Protein 5INB (pdb70)

CATH classification: 3.60.21.10

InterPro domains:
  IPR004843 Calcineurin-like, phosphoesterase domain [PF00149] (59-251)
  IPR006186 Serine/threonine-specific protein phosphatase/bis(5-nucleosyl)-tetraphosphatase [PR00114] (58-85)
  IPR006186 Serine/threonine-specific protein phosphatase/bis(5-nucleosyl)-tetraphosphatase [PR00114] (87-114)
  IPR006186 Serine/threonine-specific protein phosphatase/bis(5-nucleosyl)-tetraphosphatase [PR00114] (120-144)
  IPR006186 Serine/threonine-specific protein phosphatase/bis(5-nucleosyl)-tetraphosphatase [PR00114] (154-180)
  IPR006186 Serine/threonine-specific protein phosphatase/bis(5-nucleosyl)-tetraphosphatase [PR00114] (183-210)
  IPR006186 Serine/threonine-specific protein phosphatase/bis(5-nucleosyl)-tetraphosphatase [PR00114] (240-260)
  IPR006186 Serine/threonine-specific protein phosphatase/bis(5-nucleosyl)-tetraphosphatase [PR00114] (262-278)
  IPR006186 Serine/threonine-specific protein phosphatase/bis(5-nucleosyl)-tetraphosphatase [PS00125] (121-126)
  IPR006186 Serine/threonine-specific protein phosphatase/bis(5-nucleosyl)-tetraphosphatase [SM00156] (30-300)
  IPR029052 Metallo-dependent phosphatase-like [G3DSA:3.60.21.10] (2-308)
  IPR029052 Metallo-dependent phosphatase-like [SSF56300] (16-301)
  IPR031675 Serine-threonine protein phosphatase, N-terminal [PF16891] (9-56)
  IPR050341 Serine/threonine-protein phosphatase PP1 catalytic subunit [PTHR11668] (12-305)

B-factor: mean 18.62, std 8.66, range [8.47, 54.19]

Organism: Homo sapiens (NCBI:txid9606)

Sequence (326 aa):
LNIDSIIQRLLEVRRGSKPGKKNVQLQQENEIRRGLCLKSREEIFLSQPILLELEAPLKKICCGDIHGQYYDLLRLFEYGGFPPEESSNYLFLGDYVDRGKQSLETICLLLAYKIKYPENFFLLRGNHECASSINRIIYGFYDECKRRYNIKLWKTFTDDCFNCLPIIAAIVDEKIFCCHGGLSPDLQSMEEQIRRIMRPTDVPDDQGLLLCDLLWSDPDKDVVLGWGENDRGVSFTFGAEVVAKFLHKKHDDLDLIICRAHQVVEDGYEEFFAKRRQLVTLFSAPNNYCGEFDNAGAMMMSVDEETLMCSFQIILKPARKRVTFGEDLSSSPEVFDESLPANTPLRKKGGTPVCC

Solvent-accessible surface area: 13343 Å² total; per-residue (Å²): 113,92,23,71,33,0,17,125,86,1,38,136,6,63,43,23,168,31,48,125,74,16,100,4,115,53,106,27,2,130,16,0,1,68,91,0,61,103,20,2,69,93,20,78,8,0,5,86,17,101,15,75,7,22,0,0,0,1,1,6,1,27,2,13,15,0,0,15,1,0,46,15,7,9,34,10,78,138,17,41,1,0,1,0,0,2,0,0,0,100,18,111,10,1,4,2,0,1,2,0,0,1,0,5,2,23,83,50,47,124,65,0,17,1,0,1,0,4,22,0,8,24,80,33,0,95,111,108,26,0,32,80,12,0,119,166,29,35,66,45,83,2,26,124,17,0,25,75,0,2,22,0,2,5,0,0,0,8,0,25,110,51,0,0,0,0,0,0,0,2,4,49,72,8,100,52,24,74,37,0,106,149,38,153,38,77,30,76,17,66,129,141,35,18,9,0,3,0,0,26,0,5,19,46,105,124,32,166,26,87,18,148,12,136,93,71,40,25,76,11,0,0,46,96,20,0,15,126,18,4,131,119,41,102,13,42,0,0,0,0,0,13,62,47,11,115,85,0,48,101,53,33,16,152,129,40,0,0,6,0,4,0,0,2,38,21,36,64,120,89,122,1,8,0,0,0,0,11,1,19,108,72,0,50,1,4,18,2,29,1,102,34,96,153,105,156,13,50,54,20,140,132,18,73,39,7,27,6,50,85,76,61,33,2,65,69,25,94,89,147,11,22,85,38,117,121

Secondary structure (DSSP, 8-state):
--HHHHHHHHHGGGGSPTT------HHHHHHHHHHHHHHHHHS-SEEEE-SSEEEE-B-TT-HHHHHHHHHHH--TTSS-EEE-S--SSSSS-HHHHHHHHHHHHHHSTTTEEE---TTSSHHHHTTSSHHHHHHHHS-HHHHHHHHHHHTT---EEEETTTEEEESS---TT-S-HHHHHT--SS----SSSHHHHHHH-EE-TT-SSEEE-TTSSSEEE-HHHHHHHHHHHT--EEEE--S--TTSEEEETTTTEEEEB--TTGGGTS---EEEEEE-TT-EEEEEEEEE-/----EE----PPEEE-TTS-TT--SBPPP----

Radius of gyration: 18.34 Å; Cα contacts (8 Å, |Δi|>4): 831; chains: 2; bounding box: 47×49×40 Å

Structure (mmCIF, N/CA/C/O backbone):
data_5INB
#
_entry.id   5INB
#
_cell.length_a   86.371
_cell.length_b   86.371
_cell.length_c   215.894
_cell.angle_alpha   90.00
_cell.angle_beta   90.00
_cell.angle_gamma   120.00
#
_symmetry.space_group_name_H-M   'P 61 2 2'
#
loop_
_entity.id
_entity.type
_entity.pdbx_description
1 polymer 'Serine/threonine-protein phosphatase PP1-gamma catalytic subunit'
2 polymer 'Cell division cycle-associated protein 2'
3 non-polymer 'MALONATE ION'
4 non-polymer GLYCEROL
5 non-polymer 'SODIUM ION'
6 water water
#
loop_
_atom_site.group_PDB
_atom_site.id
_atom_site.type_symbol
_atom_site.label_atom_id
_atom_site.label_alt_id
_atom_site.label_comp_id
_atom_site.label_asym_id
_atom_site.label_entity_id
_atom_site.label_seq_id
_atom_site.pdbx_PDB_ins_code
_atom_site.Cartn_x
_atom_site.Cartn_y
_atom_site.Cartn_z
_atom_site.occupancy
_atom_site.B_iso_or_equiv
_atom_site.auth_seq_id
_atom_site.auth_comp_id
_atom_site.auth_asym_id
_atom_site.auth_atom_id
_atom_site.pdbx_PDB_model_num
ATOM 1 N N . LEU A 1 4 ? 36.987 43.218 83.990 1.00 41.20 7 LEU A N 1
ATOM 2 C CA . LEU A 1 4 ? 35.865 43.683 84.805 1.00 34.72 7 LEU A CA 1
ATOM 3 C C . LEU A 1 4 ? 34.591 42.970 84.366 1.00 34.29 7 LEU A C 1
ATOM 4 O O . LEU A 1 4 ? 34.100 43.176 83.256 1.00 37.49 7 LEU A O 1
ATOM 9 N N . ASN A 1 5 ? 34.066 42.119 85.237 1.00 29.19 8 ASN A N 1
ATOM 10 C CA . ASN A 1 5 ? 32.860 41.367 84.933 1.00 25.83 8 ASN A CA 1
ATOM 11 C C . ASN A 1 5 ? 31.669 42.056 85.579 1.00 23.99 8 ASN A C 1
ATOM 12 O O . ASN A 1 5 ? 31.328 41.786 86.736 1.00 22.45 8 ASN A O 1
ATOM 17 N N . ILE A 1 6 ? 31.035 42.948 84.829 1.00 20.62 9 ILE A N 1
ATOM 18 C CA . ILE A 1 6 ? 29.964 43.777 85.374 1.00 19.69 9 ILE A CA 1
ATOM 19 C C . ILE A 1 6 ? 28.753 42.954 85.822 1.00 18.96 9 ILE A C 1
ATOM 20 O O . ILE A 1 6 ? 28.158 43.227 86.868 1.00 19.76 9 ILE A O 1
ATOM 25 N N . ASP A 1 7 ? 28.389 41.936 85.053 1.00 20.42 10 ASP A N 1
ATOM 26 C CA . ASP A 1 7 ? 27.254 41.112 85.431 1.00 21.04 10 ASP A CA 1
ATOM 27 C C . ASP A 1 7 ? 27.497 40.381 86.750 1.00 19.26 10 ASP A C 1
ATOM 28 O O . ASP A 1 7 ? 26.590 40.268 87.576 1.00 20.68 10 ASP A O 1
ATOM 33 N N . SER A 1 8 ? 28.716 39.876 86.938 1.00 21.52 11 SER A N 1
ATOM 34 C CA . SER A 1 8 ? 29.085 39.193 88.171 1.00 21.64 11 SER A CA 1
ATOM 35 C C . SER A 1 8 ? 29.055 40.145 89.370 1.00 18.87 11 SER A C 1
ATOM 36 O O . SER A 1 8 ? 28.590 39.789 90.461 1.00 20.72 11 SER A O 1
ATOM 39 N N . ILE A 1 9 ? 29.569 41.355 89.170 1.00 17.83 12 ILE A N 1
ATOM 40 C CA . ILE A 1 9 ? 29.561 42.365 90.223 1.00 17.38 12 ILE A CA 1
ATOM 41 C C . ILE A 1 9 ? 28.124 42.714 90.637 1.00 16.05 12 ILE A C 1
ATOM 42 O O . ILE A 1 9 ? 27.792 42.749 91.829 1.00 16.14 12 ILE A O 1
ATOM 47 N N . ILE A 1 10 ? 27.265 42.938 89.648 1.00 15.85 13 ILE A N 1
ATOM 48 C CA . ILE A 1 10 ? 25.862 43.237 89.927 1.00 15.75 13 ILE A CA 1
ATOM 49 C C . ILE A 1 10 ? 25.192 42.072 90.669 1.00 15.68 13 ILE A C 1
ATOM 50 O O . ILE A 1 10 ? 24.505 42.276 91.669 1.00 16.38 13 ILE A O 1
ATOM 55 N N . GLN A 1 11 ? 25.415 40.848 90.195 1.00 17.42 14 GLN A N 1
ATOM 56 C CA . GLN A 1 11 ? 24.856 39.682 90.874 1.00 19.57 14 GLN A CA 1
ATOM 57 C C . GLN A 1 11 ? 25.282 39.598 92.338 1.00 17.73 14 GLN A C 1
ATOM 58 O O . GLN A 1 11 ? 24.460 39.323 93.214 1.00 19.05 14 GLN A O 1
ATOM 64 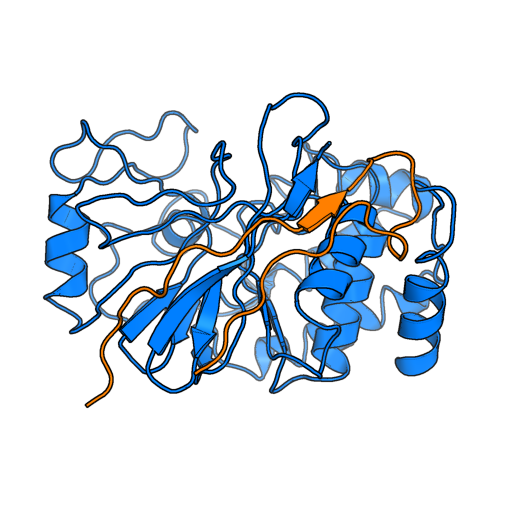N N . ARG A 1 12 ? 26.559 39.844 92.613 1.00 17.25 15 ARG A N 1
ATOM 65 C CA . ARG A 1 12 ? 27.026 39.784 93.996 1.00 17.45 15 ARG A CA 1
ATOM 66 C C . ARG A 1 12 ? 26.404 40.885 94.852 1.00 16.61 15 ARG A C 1
ATOM 67 O O . ARG A 1 12 ? 26.020 40.644 96.000 1.00 16.77 15 ARG A O 1
ATOM 75 N N . LEU A 1 13 ? 26.274 42.088 94.290 1.00 16.16 16 LEU A N 1
ATOM 76 C CA . LEU A 1 13 ? 25.664 43.187 95.029 1.00 15.00 16 LEU A CA 1
ATOM 77 C C . LEU A 1 13 ? 24.185 42.906 95.315 1.00 14.96 16 LEU A C 1
ATOM 78 O O . LEU A 1 13 ? 23.666 43.301 96.362 1.00 17.20 16 LEU A O 1
ATOM 83 N N . LEU A 1 14 ? 23.505 42.224 94.390 1.00 15.66 17 LEU A N 1
ATOM 84 C CA . LEU A 1 14 ? 22.075 41.982 94.539 1.00 17.14 17 LEU A CA 1
ATOM 85 C C . LEU A 1 14 ? 21.757 40.706 95.314 1.00 18.17 17 LEU A C 1
ATOM 86 O O . LEU A 1 14 ? 20.599 40.463 95.660 1.00 19.84 17 LEU A O 1
ATOM 91 N N . GLU A 1 15 ? 22.775 39.903 95.620 1.00 18.52 18 GLU A N 1
ATOM 92 C CA . GLU A 1 15 ? 22.540 38.624 96.296 1.00 20.99 18 GLU A CA 1
ATOM 93 C C . GLU A 1 15 ? 21.947 38.823 97.695 1.00 19.47 18 GLU A C 1
ATOM 94 O O . GLU A 1 15 ? 21.300 37.926 98.244 1.00 23.67 18 GLU A O 1
ATOM 100 N N . VAL A 1 16 ? 22.134 40.013 98.257 1.00 17.24 19 VAL A N 1
ATOM 101 C CA . VAL A 1 16 ? 21.626 40.301 99.602 1.00 16.79 19 VAL A CA 1
ATOM 102 C C . VAL A 1 16 ? 20.182 40.815 99.623 1.00 15.30 19 VAL A C 1
ATOM 103 O O . VAL A 1 16 ? 19.662 41.157 100.691 1.00 17.03 19 VAL A O 1
ATOM 107 N N . ARG A 1 17 ? 19.501 40.844 98.471 1.00 15.83 20 ARG A N 1
ATOM 108 C CA A ARG A 1 17 ? 18.109 41.295 98.468 0.60 17.37 20 ARG A CA 1
ATOM 109 C CA B ARG A 1 17 ? 18.101 41.274 98.434 0.40 18.54 20 ARG A CA 1
ATOM 110 C C . ARG A 1 17 ? 17.206 40.458 99.359 1.00 17.25 20 ARG A C 1
ATOM 111 O O . ARG A 1 17 ? 16.182 40.945 99.830 1.00 17.71 20 ARG A O 1
ATOM 126 N N . GLY A 1 18 ? 17.573 39.196 99.576 1.00 18.23 21 GLY A N 1
ATOM 127 C CA . GLY A 1 18 ? 16.786 38.338 100.438 1.00 18.52 21 GLY A CA 1
ATOM 128 C C . GLY A 1 18 ? 17.360 38.140 101.826 1.00 20.22 21 GLY A C 1
ATOM 129 O O . GLY A 1 18 ? 16.822 37.354 102.610 1.00 24.61 21 GLY A O 1
ATOM 130 N N . SER A 1 19 ? 18.446 38.850 102.135 1.00 20.35 22 SER A N 1
ATOM 131 C CA . SER A 1 19 ? 19.142 38.690 103.407 1.00 20.86 22 SER A CA 1
ATOM 132 C C . SER A 1 19 ? 18.542 39.551 104.504 1.00 21.38 22 SER A C 1
ATOM 133 O O . SER A 1 19 ? 17.888 40.552 104.235 1.00 21.40 22 SER A O 1
ATOM 136 N N . LYS A 1 20 ? 18.764 39.151 105.747 1.00 24.61 23 LYS A N 1
ATOM 137 C CA . LYS A 1 20 ? 18.510 40.042 106.866 1.00 23.53 23 LYS A CA 1
ATOM 138 C C . LYS A 1 20 ? 19.268 41.349 106.580 1.00 22.51 23 LYS A C 1
ATOM 139 O O . LYS A 1 20 ? 20.458 41.327 106.257 1.00 22.73 23 LYS A O 1
ATOM 145 N N . PRO A 1 21 ? 18.578 42.491 106.667 1.00 21.25 24 PRO A N 1
ATOM 146 C CA . PRO A 1 21 ? 19.249 43.738 106.280 1.00 20.59 24 PRO A CA 1
ATOM 147 C C . PRO A 1 21 ? 20.518 44.019 107.084 1.00 20.66 24 PRO A C 1
ATOM 148 O O . PRO A 1 21 ? 20.619 43.664 108.271 1.00 21.65 24 PRO A O 1
ATOM 152 N N . GLY A 1 22 ? 21.492 44.629 106.417 1.00 19.53 25 GLY A N 1
ATOM 153 C CA . GLY A 1 22 ? 22.728 45.051 107.051 1.00 21.34 25 GLY A CA 1
ATOM 154 C C . GLY A 1 22 ? 23.944 44.246 106.636 1.00 19.21 25 GLY A C 1
ATOM 155 O O . GLY A 1 22 ? 25.075 44.619 106.939 1.00 22.48 25 GLY A O 1
ATOM 156 N N . LYS A 1 23 ? 23.731 43.129 105.947 1.00 17.36 26 LYS A N 1
ATOM 157 C CA A LYS A 1 23 ? 24.836 42.294 105.482 0.45 17.90 26 LYS A CA 1
ATOM 158 C CA B LYS A 1 23 ? 24.850 42.306 105.498 0.55 17.49 26 LYS A CA 1
ATOM 159 C C . LYS A 1 23 ? 25.700 43.041 104.462 1.00 16.59 26 LYS A C 1
ATOM 160 O O . LYS A 1 23 ? 25.177 43.686 103.560 1.00 16.55 26 LYS A O 1
ATOM 171 N N . ASN A 1 24 ? 27.018 42.943 104.596 1.00 18.72 27 ASN A N 1
ATOM 172 C CA . ASN A 1 24 ? 27.931 43.555 103.630 1.00 18.25 27 ASN A CA 1
ATOM 173 C C . ASN A 1 24 ? 28.095 42.714 102.378 1.00 17.25 27 ASN A C 1
ATOM 174 O O . ASN A 1 24 ? 27.905 41.497 102.396 1.00 20.51 27 ASN A O 1
ATOM 179 N N . VAL A 1 25 ? 28.474 43.377 101.293 1.00 17.02 28 VAL A N 1
ATOM 180 C CA . VAL A 1 25 ? 28.969 42.708 100.105 1.00 16.88 28 VAL A CA 1
ATOM 181 C C . VAL A 1 25 ? 30.393 43.202 99.960 1.00 19.60 28 VAL A C 1
ATOM 182 O O . VAL A 1 25 ? 30.619 44.409 99.875 1.00 22.85 28 VAL A O 1
ATOM 186 N N . GLN A 1 26 ? 31.358 42.296 99.942 1.00 26.43 29 GLN A N 1
ATOM 187 C CA . GLN A 1 26 ? 32.754 42.725 99.833 1.00 26.06 29 GLN A CA 1
ATOM 188 C C . GLN A 1 26 ? 33.324 42.323 98.473 1.00 24.52 29 GLN A C 1
ATOM 189 O O . GLN A 1 26 ? 33.781 41.206 98.260 1.00 27.25 29 GLN A O 1
ATOM 195 N N . LEU A 1 27 ? 33.241 43.256 97.541 1.00 20.02 30 LEU A N 1
ATOM 196 C CA . LEU A 1 27 ? 33.861 43.102 96.236 1.00 17.29 30 LEU A CA 1
ATOM 197 C C . LEU A 1 27 ? 35.378 43.206 96.396 1.00 17.86 30 LEU A C 1
ATOM 198 O O . LEU A 1 27 ? 35.871 43.719 97.402 1.00 20.11 30 LEU A O 1
ATOM 203 N N A GLN A 1 28 ? 36.121 42.717 95.409 0.43 19.94 31 GLN A N 1
ATOM 204 N N B GLN A 1 28 ? 36.121 42.717 95.409 0.57 19.34 31 GLN A N 1
ATOM 205 C CA A GLN A 1 28 ? 37.569 42.876 95.410 0.43 20.29 31 GLN A CA 1
ATOM 206 C CA B GLN A 1 28 ? 37.566 42.890 95.416 0.57 18.72 31 GLN A CA 1
ATOM 207 C C A GLN A 1 28 ? 37.914 44.337 95.167 0.43 18.63 31 GLN A C 1
ATOM 208 C C B GLN A 1 28 ? 37.890 44.355 95.201 0.57 18.29 31 GLN A C 1
ATOM 209 O O A GLN A 1 28 ? 37.218 45.017 94.413 0.43 17.85 31 GLN A O 1
ATOM 210 O O B GLN A 1 28 ? 37.165 45.055 94.497 0.57 18.38 31 GLN A O 1
ATOM 221 N N . GLU A 1 29 ? 38.987 44.820 95.791 1.00 18.73 32 GLU A N 1
ATOM 222 C CA . GLU A 1 29 ? 39.390 46.211 95.617 1.00 18.11 32 GLU A CA 1
ATOM 223 C C . GLU A 1 29 ? 39.609 46.553 94.143 1.00 18.78 32 GLU A C 1
ATOM 224 O O . GLU A 1 29 ? 39.193 47.610 93.683 1.00 18.86 32 GLU A O 1
ATOM 230 N N . ASN A 1 30 ? 40.225 45.648 93.387 1.00 20.37 33 ASN A N 1
ATOM 231 C CA . ASN A 1 30 ? 40.449 45.920 91.967 1.00 21.70 33 ASN A CA 1
ATOM 232 C C . ASN A 1 30 ? 39.144 46.040 91.172 1.00 19.53 33 ASN A C 1
ATOM 233 O O . ASN A 1 30 ? 39.090 46.769 90.177 1.00 20.60 33 ASN A O 1
ATOM 238 N N . GLU A 1 31 ? 38.095 45.341 91.609 1.00 18.10 34 GLU A N 1
ATOM 239 C CA . GLU A 1 31 ? 36.784 45.448 90.962 1.00 18.55 34 GLU A CA 1
ATOM 240 C C . GLU A 1 31 ? 36.180 46.820 91.199 1.00 16.58 34 GLU A C 1
ATOM 241 O O . GLU A 1 31 ? 35.626 47.435 90.277 1.00 17.08 34 GLU A O 1
ATOM 247 N N . ILE A 1 32 ? 36.288 47.306 92.436 1.00 16.08 35 ILE A N 1
ATOM 248 C CA . ILE A 1 32 ? 35.767 48.627 92.758 1.00 16.01 35 ILE A CA 1
ATOM 249 C C . ILE A 1 32 ? 36.566 49.695 92.007 1.00 15.40 35 ILE A C 1
ATOM 250 O O . ILE A 1 32 ? 35.995 50.641 91.466 1.00 16.00 35 ILE A O 1
ATOM 255 N N . ARG A 1 33 ? 37.886 49.544 91.956 1.00 15.85 36 ARG A N 1
ATOM 256 C CA A ARG A 1 33 ? 38.715 50.461 91.186 0.47 16.92 36 ARG A CA 1
ATOM 257 C CA B ARG A 1 33 ? 38.704 50.472 91.191 0.53 16.70 36 ARG A CA 1
ATOM 258 C C . ARG A 1 33 ? 38.244 50.479 89.730 1.00 16.89 36 ARG A C 1
ATOM 259 O O . ARG A 1 33 ? 38.139 51.539 89.107 1.00 17.34 36 ARG A O 1
ATOM 274 N N . GLY A 1 34 ? 37.934 49.297 89.199 1.00 17.52 37 GLY A N 1
ATOM 275 C CA . GLY A 1 34 ? 37.445 49.166 87.834 1.00 17.18 37 GLY A CA 1
ATOM 276 C C . GLY A 1 34 ? 36.114 49.868 87.616 1.00 16.09 37 GLY A C 1
ATOM 277 O O . GLY A 1 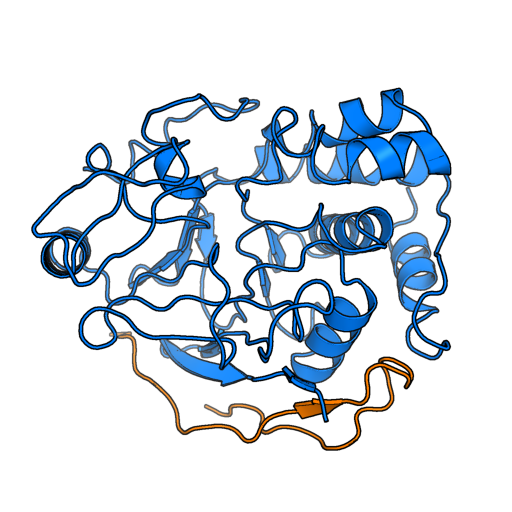34 ? 35.900 50.518 86.584 1.00 16.95 37 GLY A O 1
ATOM 278 N N . LEU A 1 35 ? 35.207 49.744 88.582 1.00 15.49 38 LEU A N 1
ATOM 279 C CA . LEU A 1 35 ? 33.943 50.477 88.511 1.00 14.62 38 LEU A CA 1
ATOM 280 C C . LEU A 1 35 ? 34.185 51.972 88.418 1.00 14.07 38 LEU A C 1
ATOM 281 O O . LEU A 1 35 ? 33.534 52.666 87.639 1.00 14.84 38 LEU A O 1
ATOM 286 N N . CYS A 1 36 ? 35.112 52.469 89.231 1.00 13.54 39 CYS A N 1
ATOM 287 C CA . CYS A 1 36 ? 35.410 53.895 89.256 1.00 14.76 39 CYS A CA 1
ATOM 288 C C . CYS A 1 36 ? 35.980 54.344 87.918 1.00 14.95 39 CYS A C 1
ATOM 289 O O . CYS A 1 36 ? 35.564 55.367 87.364 1.00 15.90 39 CYS A O 1
ATOM 292 N N . LEU A 1 37 ? 36.922 53.570 87.389 1.00 15.42 40 LEU A N 1
ATOM 293 C CA . LEU A 1 37 ? 37.628 53.989 86.188 1.00 17.93 40 LEU A CA 1
ATOM 294 C C . LEU A 1 37 ? 36.719 53.952 84.959 1.00 16.76 40 LEU A C 1
ATOM 295 O O . LEU A 1 37 ? 36.739 54.865 84.123 1.00 17.35 40 LEU A O 1
ATOM 300 N N . LYS A 1 38 ? 35.926 52.891 84.844 1.00 15.57 41 LYS A N 1
ATOM 301 C CA . LYS A 1 38 ? 35.051 52.766 83.683 1.00 15.97 41 LYS A CA 1
ATOM 302 C C . LYS A 1 38 ? 33.898 53.765 83.750 1.00 16.21 41 LYS A C 1
ATOM 303 O O . LYS A 1 38 ? 33.561 54.396 82.748 1.00 17.42 41 LYS A O 1
ATOM 309 N N . SER A 1 39 ? 33.298 53.929 84.927 1.00 14.17 42 SER A N 1
ATOM 310 C CA . SER A 1 39 ? 32.220 54.910 85.033 1.00 13.47 42 SER A CA 1
ATOM 311 C C . SER A 1 39 ? 32.732 56.331 84.792 1.00 13.22 42 SER A C 1
ATOM 312 O O . SER A 1 39 ? 32.052 57.136 84.156 1.00 14.15 42 SER A O 1
ATOM 315 N N . ARG A 1 40 ? 33.934 56.627 85.284 1.00 14.36 43 ARG A N 1
ATOM 316 C CA . ARG A 1 4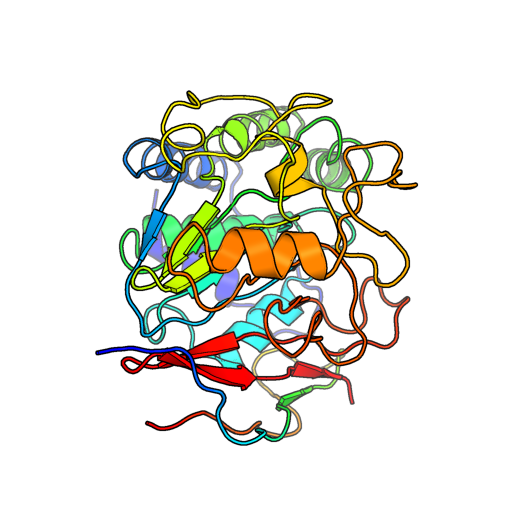0 ? 34.538 57.939 85.065 1.00 15.40 43 ARG A CA 1
ATOM 317 C C . ARG A 1 40 ? 34.645 58.239 83.564 1.00 14.19 43 ARG A C 1
ATOM 318 O O . ARG A 1 40 ? 34.340 59.352 83.120 1.00 15.50 43 ARG A O 1
ATOM 326 N N . GLU A 1 41 ? 35.094 57.257 82.785 1.00 15.27 44 GLU A N 1
ATOM 327 C CA A GLU A 1 41 ? 35.198 57.434 81.337 0.50 16.56 44 GLU A CA 1
ATOM 328 C CA B GLU A 1 41 ? 35.195 57.423 81.336 0.50 16.67 44 GLU A CA 1
ATOM 329 C C . GLU A 1 41 ? 33.831 57.736 80.734 1.00 16.23 44 GLU A C 1
ATOM 330 O O . GLU A 1 41 ? 33.695 58.613 79.865 1.00 16.59 44 GLU A O 1
ATOM 341 N N . ILE A 1 42 ? 32.812 57.021 81.199 1.00 15.35 45 ILE A N 1
ATOM 342 C CA . ILE A 1 42 ? 31.470 57.255 80.695 1.00 14.31 45 ILE A CA 1
ATOM 343 C C . ILE A 1 42 ? 30.974 58.656 81.082 1.00 12.87 45 ILE A C 1
ATOM 344 O O . ILE A 1 42 ? 30.408 59.375 80.246 1.00 14.55 45 ILE A O 1
ATOM 349 N N . PHE A 1 43 ? 31.156 59.037 82.344 1.00 13.78 46 PHE A N 1
ATOM 350 C CA . PHE A 1 43 ? 30.722 60.367 82.762 1.00 13.43 46 PHE A CA 1
ATOM 351 C C . PHE A 1 43 ? 31.371 61.442 81.878 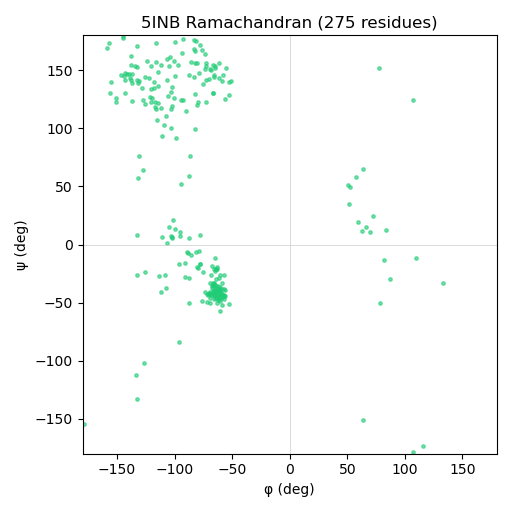1.00 13.82 46 PHE A C 1
ATOM 352 O O . PHE A 1 43 ? 30.707 62.396 81.470 1.00 14.35 46 PHE A O 1
ATOM 360 N N . LEU A 1 44 ? 32.667 61.309 81.603 1.00 14.68 47 LEU A N 1
ATOM 361 C CA . LEU A 1 44 ? 33.350 62.323 80.788 1.00 15.85 47 LEU A CA 1
ATOM 362 C C . LEU A 1 44 ? 32.893 62.326 79.330 1.00 17.44 47 LEU A C 1
ATOM 363 O O . LEU A 1 44 ? 32.960 63.352 78.657 1.00 19.12 47 LEU A O 1
ATOM 368 N N . SER A 1 45 ? 32.420 61.179 78.853 1.00 16.89 48 SER A N 1
ATOM 369 C CA . SER A 1 45 ? 31.952 61.044 77.472 1.00 17.38 48 SER A CA 1
ATOM 370 C C . SER A 1 45 ? 30.555 61.630 77.273 1.00 17.58 48 SER A C 1
ATOM 371 O O . SER A 1 45 ? 30.131 61.862 76.141 1.00 24.33 48 SER A O 1
ATOM 374 N N . GLN A 1 46 ? 29.838 61.853 78.373 1.00 15.03 49 GLN A N 1
ATOM 375 C CA . GLN A 1 46 ? 28.501 62.418 78.332 1.00 15.97 49 GLN A CA 1
ATOM 376 C C . GLN A 1 46 ? 28.559 63.865 78.828 1.00 14.40 49 GLN A C 1
ATOM 377 O O . GLN A 1 46 ? 29.499 64.247 79.513 1.00 14.27 49 GLN A O 1
ATOM 383 N N . PRO A 1 47 ? 27.554 64.684 78.481 1.00 15.58 50 PRO A N 1
ATOM 384 C CA . PRO A 1 47 ? 27.579 66.102 78.860 1.00 15.97 50 PRO A CA 1
ATOM 385 C C . PRO A 1 47 ? 27.500 66.310 80.382 1.00 13.90 50 PRO A C 1
ATOM 386 O O . PRO A 1 47 ? 26.956 65.485 81.119 1.00 13.99 50 PRO A O 1
ATOM 390 N N . ILE A 1 48 ? 28.039 67.425 80.858 1.00 13.56 51 ILE A N 1
ATOM 391 C CA . ILE A 1 48 ? 27.949 67.769 82.269 1.00 12.55 51 ILE A CA 1
ATOM 392 C C . ILE A 1 48 ? 26.531 68.272 82.610 1.00 12.71 51 ILE A C 1
ATOM 393 O O . ILE A 1 48 ? 26.097 68.235 83.773 1.00 12.43 51 ILE A O 1
ATOM 398 N N . LEU A 1 49 ? 25.829 68.761 81.588 1.00 12.63 52 LEU A N 1
ATOM 399 C CA . LEU A 1 49 ? 24.404 69.077 81.684 1.00 12.29 52 LEU A CA 1
ATOM 400 C C . LEU A 1 49 ? 23.669 68.030 80.840 1.00 12.48 52 LEU A C 1
ATOM 401 O O . LEU A 1 49 ? 23.700 68.075 79.600 1.00 15.53 52 LEU A O 1
ATOM 406 N N . LEU A 1 50 ? 23.057 67.043 81.487 1.00 11.20 53 LEU A N 1
ATOM 407 C CA . LEU A 1 50 ? 22.418 65.950 80.759 1.00 12.00 53 LEU A CA 1
ATOM 408 C C . LEU A 1 50 ? 21.132 66.434 80.103 1.00 11.79 53 LEU A C 1
ATOM 409 O O . LEU A 1 50 ? 20.380 67.225 80.693 1.00 13.23 53 LEU A O 1
ATOM 414 N N . GLU A 1 51 ? 20.867 65.943 78.894 1.00 12.54 54 GLU A N 1
ATOM 415 C CA . GLU A 1 51 ? 19.599 66.219 78.220 1.00 13.15 54 GLU A CA 1
ATOM 416 C C . GLU A 1 51 ? 18.882 64.891 78.082 1.00 13.49 54 GLU A C 1
ATOM 417 O O . GLU A 1 51 ? 19.301 64.040 77.293 1.00 16.06 54 GLU A O 1
ATOM 423 N N . LEU A 1 52 ? 17.831 64.707 78.881 1.00 12.15 55 LEU A N 1
ATOM 424 C CA . LEU A 1 52 ? 17.162 63.418 79.022 1.00 12.71 55 LEU A CA 1
ATOM 425 C C . LEU A 1 52 ? 15.729 63.476 78.533 1.00 13.50 55 LEU A C 1
ATOM 426 O O . LEU A 1 52 ? 15.118 64.554 78.486 1.00 14.62 55 LEU A O 1
ATOM 431 N N . GLU A 1 53 ? 15.201 62.313 78.168 1.00 15.53 56 GLU A N 1
ATOM 432 C CA . GLU A 1 53 ? 13.814 62.174 77.759 1.00 14.75 56 GLU A CA 1
ATOM 433 C C . GLU A 1 53 ? 13.065 61.251 78.699 1.00 15.20 56 GLU A C 1
ATOM 434 O O . GLU A 1 53 ? 13.590 60.222 79.136 1.00 20.14 56 GLU A O 1
ATOM 437 N N . ALA A 1 54 ? 11.826 61.623 78.996 1.00 14.80 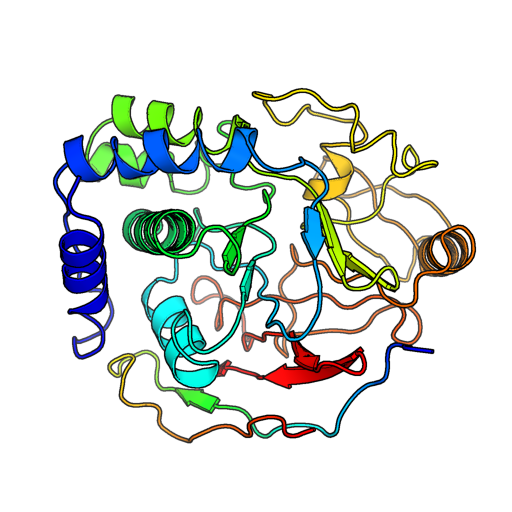57 ALA A N 1
ATOM 438 C CA . ALA A 1 54 ? 10.928 60.767 79.750 1.00 15.56 57 ALA A CA 1
ATOM 439 C C . ALA A 1 54 ? 10.483 59.622 78.833 1.00 17.14 57 ALA A C 1
ATOM 440 O O . ALA A 1 54 ? 10.505 59.762 77.612 1.00 21.31 57 ALA A O 1
ATOM 442 N N . PRO A 1 55 ? 10.067 58.492 79.404 1.00 16.19 58 PRO A N 1
ATOM 443 C CA . PRO A 1 55 ? 9.848 58.238 80.832 1.00 15.26 58 PRO A CA 1
ATOM 444 C C . PRO A 1 55 ? 11.115 57.973 81.619 1.00 13.97 58 PRO A C 1
ATOM 445 O O . PRO A 1 55 ? 12.089 57.411 81.125 1.00 15.74 58 PRO A O 1
ATOM 449 N N . LEU A 1 56 ? 11.087 58.399 82.872 1.00 13.84 59 LEU A N 1
ATOM 450 C CA . LEU A 1 56 ? 12.149 58.053 83.796 1.00 15.11 59 LEU A CA 1
ATOM 451 C C . LEU A 1 56 ? 11.697 58.256 85.217 1.00 12.65 59 LEU A C 1
ATOM 452 O O . LEU A 1 56 ? 10.709 58.945 85.476 1.00 15.33 59 LEU A O 1
ATOM 457 N N A LYS A 1 57 ? 12.412 57.632 86.143 0.52 12.59 60 LYS A N 1
ATOM 458 N N B LYS A 1 57 ? 12.417 57.630 86.142 0.48 12.18 60 LYS A N 1
ATOM 459 C CA A LYS A 1 57 ? 12.147 57.813 87.564 0.52 12.01 60 LYS A CA 1
ATOM 460 C CA B LYS A 1 57 ? 12.173 57.813 87.568 0.48 11.64 60 LYS A CA 1
ATOM 461 C C A LYS A 1 57 ? 13.307 58.570 88.184 0.52 10.98 60 LYS A C 1
ATOM 462 C C B LYS A 1 57 ? 13.316 58.600 88.156 0.48 11.45 60 LYS A C 1
ATOM 463 O O A LYS A 1 57 ? 14.471 58.260 87.924 0.52 14.47 60 LYS A O 1
ATOM 464 O O B LYS A 1 57 ? 14.479 58.334 87.858 0.48 13.14 60 LYS A O 1
ATOM 475 N N . ILE A 1 58 ? 12.984 59.574 88.990 1.00 10.96 61 ILE A N 1
ATOM 476 C CA . ILE A 1 58 ? 13.998 60.458 89.556 1.00 11.42 61 ILE A CA 1
ATOM 477 C C . ILE A 1 58 ? 14.056 60.244 91.065 1.00 11.09 61 ILE A C 1
ATOM 478 O O . ILE A 1 58 ? 13.021 60.258 91.736 1.00 12.11 61 ILE A O 1
ATOM 483 N N A CYS A 1 59 ? 15.259 60.023 91.588 0.75 11.43 62 CYS A N 1
ATOM 484 N N B CYS A 1 59 ? 15.268 60.083 91.593 0.25 10.68 62 CYS A N 1
ATOM 485 C CA A CYS A 1 59 ? 15.437 59.735 93.015 0.75 10.99 62 CYS A CA 1
ATOM 486 C CA B CYS A 1 59 ? 15.474 59.685 92.985 0.25 10.31 62 CYS A CA 1
ATOM 487 C C A CYS A 1 59 ? 16.302 60.790 93.655 0.75 10.54 62 CYS A C 1
ATOM 488 C C B CYS A 1 59 ? 16.394 60.675 93.707 0.25 8.47 62 CYS A C 1
ATOM 489 O O A CYS A 1 59 ? 17.223 61.316 93.016 0.75 11.32 62 CYS A O 1
ATOM 490 O O B CYS A 1 59 ? 17.434 61.063 93.164 0.25 8.63 62 CYS A O 1
ATOM 495 N N . GLY A 1 60 ? 16.009 61.095 94.916 1.00 10.25 63 GLY A N 1
ATOM 496 C CA . GLY A 1 60 ? 16.835 61.986 95.726 1.00 10.45 63 GLY A CA 1
ATOM 497 C C . GLY A 1 60 ? 17.834 61.216 96.577 1.00 9.43 63 GLY A C 1
ATOM 498 O O . GLY A 1 60 ? 18.225 60.095 96.249 1.00 11.22 63 GLY A O 1
ATOM 499 N N . ASP A 1 61 ? 18.226 61.794 97.713 1.00 10.40 64 ASP A N 1
ATOM 500 C CA . ASP A 1 61 ? 19.371 61.274 98.476 1.00 9.89 64 ASP A CA 1
ATOM 501 C C . ASP A 1 61 ? 19.197 59.829 98.908 1.00 9.67 64 ASP A C 1
ATOM 502 O O . ASP A 1 61 ? 18.106 59.428 99.320 1.00 10.53 64 ASP A O 1
ATOM 507 N N . ILE A 1 62 ? 20.293 59.073 98.843 1.00 10.49 65 ILE A N 1
ATOM 508 C CA . ILE A 1 62 ? 20.344 57.697 99.332 1.00 11.02 65 ILE A CA 1
ATOM 509 C C . ILE A 1 62 ? 21.246 57.578 100.574 1.00 10.32 65 ILE A C 1
ATOM 510 O O . ILE A 1 62 ? 20.911 56.846 101.508 1.00 10.56 65 ILE A O 1
ATOM 515 N N . HIS A 1 63 ? 22.392 58.260 100.577 1.00 9.94 66 HIS A N 1
ATOM 516 C CA . HIS A 1 63 ? 23.254 58.335 101.768 1.00 9.72 66 HIS A CA 1
ATOM 517 C C . HIS A 1 63 ? 23.586 56.969 102.352 1.00 11.08 66 HIS A C 1
ATOM 518 O O . HIS A 1 63 ? 23.458 56.732 103.556 1.00 11.14 66 HIS A O 1
ATOM 525 N N . GLY A 1 64 ? 24.021 56.041 101.507 1.00 10.82 67 GLY A N 1
ATOM 526 C CA . GLY A 1 64 ? 24.550 54.788 102.015 1.00 11.39 67 GLY A CA 1
ATOM 527 C C . GLY A 1 64 ? 23.529 53.860 102.656 1.00 11.06 67 GLY A C 1
ATOM 528 O O . GLY A 1 64 ? 23.923 52.870 103.265 1.00 12.55 67 GLY A O 1
ATOM 529 N N . GLN A 1 65 ? 22.236 54.153 102.515 1.00 10.49 68 GLN A N 1
ATOM 530 C CA . GLN A 1 65 ? 21.196 53.269 103.058 1.00 10.75 68 GLN A CA 1
ATOM 531 C C . GLN A 1 65 ? 20.903 52.213 101.992 1.00 10.47 68 GLN A C 1
ATOM 532 O O . GLN A 1 65 ? 19.913 52.286 101.259 1.00 11.81 68 GLN A O 1
ATOM 538 N N . TYR A 1 66 ? 21.820 51.253 101.888 1.00 11.11 69 TYR A N 1
ATOM 539 C CA . TYR A 1 66 ? 21.835 50.331 100.766 1.00 11.53 69 TYR A CA 1
ATOM 540 C C . TYR A 1 66 ? 20.575 49.478 100.674 1.00 11.08 69 TYR A C 1
ATOM 541 O O . TYR A 1 66 ? 20.039 49.252 99.582 1.00 11.58 69 TYR A O 1
ATOM 550 N N . TYR A 1 67 ? 20.108 48.968 101.809 1.00 12.27 70 TYR A N 1
ATOM 551 C CA . TYR A 1 67 ? 18.915 48.143 101.783 1.00 11.95 70 TYR A CA 1
ATOM 552 C C . TYR A 1 67 ? 17.692 48.941 101.361 1.00 11.62 70 TYR A C 1
ATOM 553 O O . TYR A 1 67 ? 16.834 48.421 100.662 1.00 12.67 70 TYR A O 1
ATOM 562 N N . ASP A 1 68 ? 17.649 50.223 101.715 1.00 12.55 71 ASP A N 1
ATOM 563 C CA . ASP A 1 68 ? 16.588 51.087 101.215 1.00 12.41 71 ASP A CA 1
ATOM 564 C C . ASP A 1 68 ? 16.690 51.332 99.709 1.00 12.21 71 ASP A C 1
ATOM 565 O O . ASP A 1 68 ? 15.659 51.407 99.029 1.00 13.35 71 ASP A O 1
ATOM 570 N N . LEU A 1 69 ? 17.911 51.434 99.182 1.00 11.29 72 LEU A N 1
ATOM 571 C CA . LEU A 1 69 ? 18.086 51.519 97.729 1.00 11.46 72 LEU A CA 1
ATOM 572 C C . LEU A 1 69 ? 17.501 50.256 97.066 1.00 11.26 72 LEU A C 1
ATOM 573 O O . LEU A 1 69 ? 16.778 50.338 96.066 1.00 11.56 72 LEU A O 1
ATOM 578 N N . LEU A 1 70 ? 17.811 49.086 97.622 1.00 11.71 73 LEU A N 1
ATOM 579 C CA . LEU A 1 70 ? 17.253 47.852 97.081 1.00 11.84 73 LEU A CA 1
ATOM 580 C C . LEU A 1 70 ? 15.718 47.850 97.151 1.00 12.01 73 LEU A C 1
ATOM 581 O O . LEU A 1 70 ? 15.060 47.368 96.231 1.00 13.24 73 LEU A O 1
ATOM 586 N N . ARG A 1 71 ? 15.153 48.388 98.234 1.00 12.08 74 ARG A N 1
ATOM 587 C CA . ARG A 1 71 ? 13.687 48.480 98.363 1.00 12.62 74 ARG A CA 1
ATOM 588 C C . ARG A 1 71 ? 13.104 49.459 97.347 1.00 12.15 74 ARG A C 1
ATOM 589 O O . ARG A 1 71 ? 12.032 49.228 96.791 1.00 13.40 74 ARG A O 1
ATOM 597 N N . LEU A 1 72 ? 13.821 50.555 97.081 1.00 12.06 75 LEU A N 1
ATOM 598 C CA . LEU A 1 72 ? 13.375 51.544 96.101 1.00 12.56 75 LEU A CA 1
ATOM 599 C C . LEU A 1 72 ? 13.339 50.918 94.711 1.00 11.47 75 LEU A C 1
ATOM 600 O O . LEU A 1 72 ? 12.368 51.088 93.972 1.00 12.69 75 LEU A O 1
ATOM 605 N N . PHE A 1 73 ? 14.401 50.198 94.346 1.00 11.71 76 PHE A N 1
ATOM 606 C CA . PHE A 1 73 ? 14.422 49.524 93.049 1.00 12.61 76 PHE A CA 1
ATOM 607 C C . PHE A 1 73 ? 13.346 48.427 92.962 1.00 14.67 76 PHE A C 1
ATOM 608 O O . PHE A 1 73 ? 12.765 48.218 91.900 1.00 16.35 76 PHE A O 1
ATOM 616 N N . GLU A 1 74 ? 13.072 47.738 94.069 1.00 15.91 77 GLU A N 1
ATOM 617 C CA . GLU A 1 74 ? 12.028 46.719 94.070 1.00 19.15 77 GLU A CA 1
ATOM 618 C C . GLU A 1 74 ? 10.672 47.339 93.718 1.00 19.86 77 GLU A C 1
ATOM 619 O O . GLU A 1 74 ? 9.877 46.763 92.965 1.00 23.11 77 GLU A O 1
ATOM 625 N N . TYR A 1 75 ? 10.425 48.525 94.264 1.00 14.84 78 TYR A N 1
ATOM 626 C CA . TYR A 1 75 ? 9.173 49.233 94.035 1.00 14.30 78 TYR A CA 1
ATOM 627 C C . TYR A 1 75 ? 9.152 49.866 92.638 1.00 14.16 78 TYR A C 1
ATOM 628 O O . TYR A 1 75 ? 8.190 49.708 91.893 1.00 15.89 78 TYR A O 1
ATOM 637 N N . GLY A 1 76 ? 10.220 50.569 92.271 1.00 14.04 79 GLY A N 1
ATOM 638 C CA . GLY A 1 76 ? 10.239 51.289 91.007 1.00 15.25 79 GLY A CA 1
ATOM 639 C C . GLY A 1 76 ? 10.525 50.438 89.782 1.00 15.50 79 GLY A C 1
ATOM 640 O O . GLY A 1 76 ? 10.198 50.832 88.654 1.00 16.50 79 GLY A O 1
ATOM 641 N N . GLY A 1 77 ? 11.128 49.274 90.009 1.00 14.43 80 GLY A N 1
ATOM 642 C CA . GLY A 1 77 ? 11.583 48.389 88.950 1.00 15.67 80 GLY A CA 1
ATOM 643 C C . GLY A 1 77 ? 13.100 48.440 88.858 1.00 14.72 80 GLY A C 1
ATOM 644 O O . GLY A 1 77 ? 13.666 49.521 88.669 1.00 17.33 80 GLY A O 1
ATOM 645 N N . PHE A 1 78 ? 13.784 47.306 88.955 1.00 15.47 81 PHE A N 1
ATOM 646 C CA . PHE A 1 78 ? 15.236 47.326 88.807 1.00 14.89 81 PHE A CA 1
ATOM 647 C C . PHE A 1 78 ? 15.632 47.727 87.391 1.00 13.49 81 PHE A C 1
ATOM 648 O O . PHE A 1 78 ? 14.955 47.361 86.426 1.00 15.35 81 PHE A O 1
ATOM 656 N N . PRO A 1 79 ? 16.735 48.472 87.260 1.00 13.58 82 PRO A N 1
ATOM 657 C CA . PRO A 1 79 ? 17.247 48.775 85.913 1.00 13.33 82 PRO A CA 1
ATOM 658 C C . PRO A 1 79 ? 17.374 47.456 85.126 1.00 13.87 82 PRO A C 1
ATOM 659 O O . PRO A 1 79 ? 17.781 46.454 85.707 1.00 14.13 82 PRO A O 1
ATOM 663 N N . PRO A 1 80 ? 17.041 47.446 83.821 1.00 14.61 83 PRO A N 1
ATOM 664 C CA . PRO A 1 80 ? 16.677 48.592 82.978 1.00 14.07 83 PRO A CA 1
ATOM 665 C C . PRO A 1 80 ? 15.163 48.694 82.782 1.00 14.35 83 PRO A C 1
ATOM 666 O O . PRO A 1 80 ? 14.715 49.335 81.822 1.00 15.99 83 PRO A O 1
ATOM 670 N N . GLU A 1 81 ? 14.389 48.081 83.678 1.00 15.68 84 GLU A N 1
ATOM 671 C CA A GLU A 1 81 ? 12.947 48.088 83.534 0.44 19.37 84 GLU A CA 1
ATOM 672 C CA B GLU A 1 81 ? 12.926 48.075 83.589 0.56 18.90 84 GLU A CA 1
ATOM 673 C C . GLU A 1 81 ? 12.386 49.502 83.546 1.00 16.89 84 GLU A C 1
ATOM 674 O O . GLU A 1 81 ? 11.411 49.800 82.856 1.00 17.96 84 GLU A O 1
ATOM 685 N N . SER A 1 82 ? 13.018 50.360 84.330 1.00 14.88 85 SER A N 1
ATOM 686 C CA A SER A 1 82 ? 12.738 51.784 84.318 0.83 15.37 85 SER A CA 1
ATOM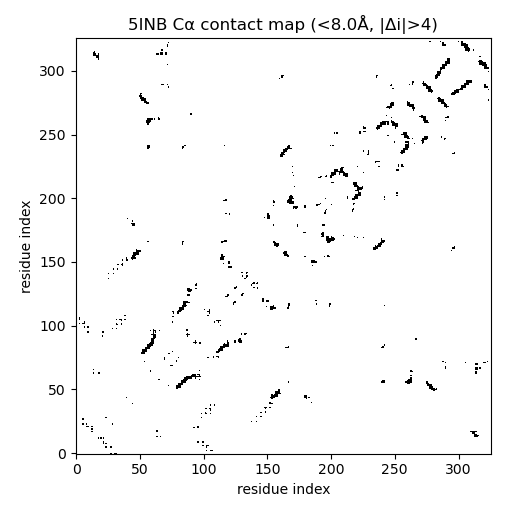 687 C CA B SER A 1 82 ? 12.739 51.773 84.303 0.17 15.09 85 SER A CA 1
ATOM 688 C C . SER A 1 82 ? 14.051 52.501 84.075 1.00 13.42 85 SER A C 1
ATOM 689 O O . SER A 1 82 ? 15.095 52.003 84.452 1.00 13.47 85 SER A O 1
ATOM 694 N N . ASN A 1 83 ? 13.991 53.672 83.444 1.00 13.64 86 ASN A N 1
ATOM 695 C CA . ASN A 1 83 ? 15.159 54.542 83.344 1.00 12.48 86 ASN A CA 1
ATOM 696 C C . ASN A 1 83 ? 15.239 55.333 84.631 1.00 12.48 86 ASN A C 1
ATOM 697 O O . ASN A 1 83 ? 14.194 55.676 85.196 1.00 13.90 86 ASN A O 1
ATOM 702 N N . TYR A 1 84 ? 16.455 55.592 85.113 1.00 11.67 87 TYR A N 1
ATOM 703 C CA . TYR A 1 84 ? 16.640 56.318 86.371 1.00 11.44 87 TYR A CA 1
ATOM 704 C C . TYR A 1 84 ? 17.547 57.526 86.214 1.00 9.86 87 TYR A C 1
ATOM 705 O O . TYR A 1 84 ? 18.538 57.486 85.467 1.00 11.36 87 TYR A O 1
ATOM 714 N N . LEU A 1 85 ? 17.201 58.578 86.955 1.00 10.48 88 LEU A N 1
ATOM 715 C CA . LEU A 1 85 ? 18.092 59.701 87.224 1.00 10.09 88 LEU A CA 1
ATOM 716 C C . LEU A 1 85 ? 18.164 59.868 88.738 1.00 10.02 88 LEU A C 1
ATOM 717 O O . LEU A 1 85 ? 17.132 60.065 89.382 1.00 11.09 88 LEU A O 1
ATOM 722 N N . PHE A 1 86 ? 19.370 59.761 89.290 1.00 9.52 89 PHE A N 1
ATOM 723 C CA . PHE A 1 86 ? 19.608 60.054 90.714 1.00 9.80 89 PHE A CA 1
ATOM 724 C C . PHE A 1 86 ? 20.199 61.457 90.847 1.00 9.48 89 PHE A C 1
ATOM 725 O O . PHE A 1 86 ? 21.002 61.877 90.015 1.00 10.44 89 PHE A O 1
ATOM 733 N N . LEU A 1 87 ? 19.829 62.154 91.919 1.00 9.54 90 LEU A N 1
ATOM 734 C CA . LEU A 1 87 ? 20.185 63.558 92.101 1.00 9.54 90 LEU A CA 1
ATOM 735 C C . LEU A 1 87 ? 21.376 63.760 93.031 1.00 9.34 90 LEU A C 1
ATOM 736 O O . LEU A 1 87 ? 21.658 64.893 93.426 1.00 12.08 90 LEU A O 1
ATOM 741 N N . GLY A 1 88 ? 22.106 62.692 93.348 1.00 9.76 91 GLY A N 1
ATOM 742 C CA . GLY A 1 88 ? 23.311 62.804 94.155 1.00 10.47 91 GLY A CA 1
ATOM 743 C C . GLY A 1 88 ? 23.204 62.297 95.584 1.00 9.46 91 GLY A C 1
ATOM 744 O O . GLY A 1 88 ? 22.145 61.837 96.026 1.00 11.04 91 GLY A O 1
ATOM 745 N N . ASP A 1 89 ? 24.299 62.420 96.336 1.00 10.08 92 ASP A N 1
ATOM 746 C CA . ASP A 1 89 ? 24.350 61.994 97.738 1.00 9.98 92 ASP A CA 1
ATOM 747 C C . ASP A 1 89 ? 24.142 60.489 97.877 1.00 9.68 92 ASP A C 1
ATOM 748 O O . ASP A 1 89 ? 23.159 60.018 98.476 1.00 10.61 92 ASP A O 1
ATOM 753 N N . TYR A 1 90 ? 25.097 59.747 97.327 1.00 10.17 93 TYR A N 1
ATOM 754 C CA . TYR A 1 90 ? 25.110 58.296 97.371 1.00 9.92 93 TYR A CA 1
ATOM 755 C C . TYR A 1 90 ? 25.800 57.814 98.625 1.00 10.06 93 TYR A C 1
ATOM 756 O O . TYR A 1 90 ? 25.523 56.707 99.101 1.00 11.45 93 TYR A O 1
ATOM 765 N N . VAL A 1 91 ? 26.734 58.618 99.124 1.00 10.32 94 VAL A N 1
ATOM 766 C CA . VAL A 1 91 ? 27.595 58.228 100.234 1.00 10.79 94 VAL A CA 1
ATOM 767 C C . VAL A 1 91 ? 27.358 59.126 101.448 1.00 11.06 94 VAL A C 1
ATOM 768 O O . VAL A 1 91 ? 26.617 60.128 101.372 1.00 11.29 94 VAL A O 1
ATOM 772 N N . ASP A 1 92 ? 28.008 58.750 102.552 1.00 10.63 95 ASP A N 1
ATOM 773 C CA . ASP A 1 92 ? 27.966 59.424 103.859 1.00 11.00 95 ASP A CA 1
ATOM 774 C C . ASP A 1 92 ? 26.685 59.129 104.634 1.00 11.85 95 ASP A C 1
ATOM 775 O O . ASP A 1 92 ? 25.619 58.888 104.062 1.00 12.00 95 ASP A O 1
ATOM 780 N N . ARG A 1 93 ? 26.821 59.188 105.955 1.00 12.60 96 ARG A N 1
ATOM 781 C CA . ARG A 1 93 ? 25.721 59.102 106.927 1.00 14.43 96 ARG A CA 1
ATOM 782 C C . ARG A 1 93 ? 25.216 57.683 107.178 1.00 17.88 96 ARG A C 1
ATOM 783 O O . ARG A 1 93 ? 25.120 57.251 108.342 1.00 23.67 96 ARG A O 1
ATOM 791 N N . GLY A 1 94 ? 24.916 56.948 106.113 1.00 15.41 97 GLY A N 1
ATOM 792 C CA . GLY A 1 94 ? 24.425 55.585 106.238 1.00 15.44 97 GLY A CA 1
ATOM 793 C C . GLY A 1 94 ? 25.576 54.634 106.410 1.00 17.31 97 GLY A C 1
ATOM 794 O O . GLY A 1 94 ? 26.737 55.038 106.351 1.00 20.19 97 GLY A O 1
ATOM 795 N N . LYS A 1 95 ? 25.255 53.362 106.611 1.00 16.64 98 LYS A N 1
ATOM 796 C CA . LYS A 1 95 ? 26.266 52.391 107.009 1.00 20.50 98 LYS A CA 1
ATOM 797 C C . LYS A 1 95 ? 26.941 51.692 105.843 1.00 18.02 98 LYS A C 1
ATOM 798 O O . LYS A 1 95 ? 27.985 51.057 106.018 1.00 21.72 98 LYS A O 1
ATOM 801 N N . GLN A 1 96 ? 26.338 51.776 104.657 1.00 14.52 99 GLN A N 1
ATOM 802 C CA . GLN A 1 96 ? 26.828 51.031 103.506 1.00 13.76 99 GLN A CA 1
ATOM 803 C C . GLN A 1 96 ? 26.953 51.896 102.267 1.00 11.77 99 GLN A C 1
ATOM 804 O O . GLN A 1 96 ? 26.366 51.618 101.202 1.00 12.44 99 GLN A O 1
ATOM 810 N N . SER A 1 97 ? 27.741 52.956 102.397 1.00 11.62 100 SER A N 1
ATOM 811 C CA . SER A 1 97 ? 28.049 53.789 101.245 1.00 11.65 100 SER A CA 1
ATOM 812 C C . SER A 1 97 ? 28.714 52.991 100.136 1.00 11.63 100 SER A C 1
ATOM 813 O O . SER A 1 97 ? 28.451 53.247 98.964 1.00 11.94 100 SER A O 1
ATOM 816 N N . LEU A 1 98 ? 29.595 52.047 100.488 1.00 11.86 101 LEU A N 1
ATOM 817 C CA . LEU A 1 98 ? 30.339 51.319 99.462 1.00 12.23 101 LEU A CA 1
ATOM 818 C C . LEU A 1 98 ? 29.415 50.493 98.565 1.00 11.56 101 LEU A C 1
ATOM 819 O O . LEU A 1 98 ? 29.482 50.605 97.339 1.00 12.31 101 LEU A O 1
ATOM 824 N N . GLU A 1 99 ? 28.532 49.691 99.159 1.00 11.54 102 GLU A N 1
ATOM 825 C CA . GLU A 1 99 ? 27.625 48.884 98.344 1.00 11.88 102 GLU A CA 1
ATOM 826 C C . GLU A 1 99 ? 26.736 49.786 97.500 1.00 11.73 102 GLU A C 1
ATOM 827 O O . GLU A 1 99 ? 26.456 49.485 96.343 1.00 12.11 102 GLU A O 1
ATOM 833 N N . THR A 1 100 ? 26.289 50.891 98.092 1.00 11.22 103 THR A N 1
ATOM 834 C CA . THR A 1 100 ? 25.400 51.823 97.404 1.00 10.64 103 THR A CA 1
ATOM 835 C C . THR A 1 100 ? 26.069 52.386 96.153 1.00 10.61 103 THR A C 1
ATOM 836 O O . THR A 1 100 ? 25.540 52.271 95.039 1.00 11.26 103 THR A O 1
ATOM 840 N N . ILE A 1 101 ? 27.230 53.009 96.318 1.00 10.92 104 ILE A N 1
ATOM 841 C CA . ILE A 1 101 ? 27.878 53.606 95.154 1.00 10.97 104 ILE A CA 1
ATOM 842 C C . ILE A 1 101 ? 28.341 52.531 94.158 1.00 11.51 104 ILE A C 1
ATOM 843 O O . ILE A 1 101 ? 28.280 52.758 92.951 1.00 12.30 104 ILE A O 1
ATOM 848 N N . CYS A 1 102 ? 28.775 51.359 94.634 1.00 11.20 105 CYS A N 1
ATOM 849 C CA . CYS A 1 102 ? 29.192 50.323 93.698 1.00 11.95 105 CYS A CA 1
ATOM 850 C C . CYS A 1 102 ? 28.041 49.845 92.817 1.00 11.83 105 CYS A C 1
ATOM 851 O O . CYS A 1 102 ? 28.222 49.665 91.608 1.00 12.43 105 CYS A O 1
ATOM 854 N N . LEU A 1 103 ? 26.857 49.653 93.395 1.00 11.93 106 LEU A N 1
ATOM 855 C CA . LEU A 1 103 ? 25.712 49.221 92.586 1.00 11.40 106 LEU A CA 1
ATOM 856 C C . LEU A 1 103 ? 25.348 50.312 91.570 1.00 11.09 106 LEU A C 1
ATOM 857 O O . LEU A 1 103 ? 25.075 50.016 90.402 1.00 12.56 106 LEU A O 1
ATOM 862 N N . LEU A 1 104 ? 25.356 51.576 92.001 1.00 10.94 107 LEU A N 1
ATOM 863 C CA . LEU A 1 104 ? 24.978 52.673 91.112 1.00 10.81 107 LEU A CA 1
ATOM 864 C C . LEU A 1 104 ? 25.981 52.824 89.970 1.00 10.82 107 LEU A C 1
ATOM 865 O O . LEU A 1 104 ? 25.576 52.988 88.825 1.00 11.91 107 LEU A O 1
ATOM 870 N N . LEU A 1 105 ? 27.279 52.758 90.271 1.00 11.19 108 LEU A N 1
ATOM 871 C CA . LEU A 1 105 ? 28.292 52.830 89.213 1.00 11.74 108 LEU A CA 1
ATOM 872 C C . LEU A 1 105 ? 28.200 51.627 88.283 1.00 12.11 108 LEU A C 1
ATOM 873 O O . LEU A 1 105 ? 28.350 51.768 87.067 1.00 13.17 108 LEU A O 1
ATOM 878 N N . ALA A 1 106 ? 27.942 50.439 88.841 1.00 12.63 109 ALA A N 1
ATOM 879 C CA . ALA A 1 106 ? 27.786 49.243 88.013 1.00 13.74 109 ALA A CA 1
ATOM 880 C C . ALA A 1 106 ? 26.612 49.393 87.036 1.00 12.50 109 ALA A C 1
ATOM 881 O O . ALA A 1 106 ? 26.725 49.044 85.861 1.00 13.91 109 ALA A O 1
ATOM 883 N N . TYR A 1 107 ? 25.497 49.960 87.499 1.00 12.23 110 TYR A N 1
ATOM 884 C CA . TYR A 1 107 ? 24.357 50.174 86.606 1.00 12.71 110 TYR A CA 1
ATOM 885 C C . TYR A 1 107 ? 24.651 51.245 85.558 1.00 11.50 110 TYR A C 1
ATOM 886 O O . TYR A 1 107 ? 24.167 51.161 84.431 1.00 13.63 110 TYR A O 1
ATOM 895 N N . LYS A 1 108 ? 25.443 52.254 85.921 1.00 11.83 111 LYS A N 1
ATOM 896 C CA . LYS A 1 108 ? 25.834 53.265 84.933 1.00 12.53 111 LYS A CA 1
ATOM 897 C C . LYS A 1 108 ? 26.656 52.635 83.810 1.00 12.38 111 LYS A C 1
ATOM 898 O O . LYS A 1 108 ? 26.480 52.954 82.630 1.00 13.53 111 LYS A O 1
ATOM 904 N N . ILE A 1 109 ? 27.539 51.714 84.166 1.00 12.57 112 ILE A N 1
ATOM 905 C CA . ILE A 1 109 ? 28.359 51.024 83.174 1.00 14.48 112 ILE A CA 1
ATOM 906 C C . ILE A 1 109 ? 27.518 50.065 82.327 1.00 14.66 112 ILE A C 1
ATOM 907 O O . ILE A 1 109 ? 27.682 49.980 81.103 1.00 16.14 112 ILE A O 1
ATOM 912 N N . LYS A 1 110 ? 26.607 49.352 82.977 1.00 14.41 113 LYS A N 1
ATOM 913 C CA . LYS A 1 110 ? 25.764 48.375 82.285 1.00 14.79 113 LYS A CA 1
ATOM 914 C C . LYS A 1 110 ? 24.741 49.031 81.345 1.00 14.55 113 LYS A C 1
ATOM 915 O O . LYS A 1 110 ? 24.496 48.542 80.225 1.00 16.13 113 LYS A O 1
ATOM 921 N N . TYR A 1 111 ? 24.146 50.137 81.795 1.00 13.70 114 TYR A N 1
ATOM 922 C CA . TYR A 1 111 ? 23.071 50.811 81.063 1.00 13.79 114 TYR A CA 1
ATOM 923 C C . TYR A 1 111 ? 23.387 52.300 80.874 1.00 14.07 114 TYR A C 1
ATOM 924 O O . TYR A 1 111 ? 22.674 53.170 81.386 1.00 13.93 114 TYR A O 1
ATOM 933 N N . PRO A 1 112 ? 24.456 52.603 80.119 1.00 14.04 115 PRO A N 1
ATOM 934 C CA . PRO A 1 112 ? 24.966 53.980 80.101 1.00 15.06 115 PRO A CA 1
ATOM 935 C C . PRO A 1 112 ? 24.006 55.014 79.504 1.00 15.00 115 PRO A C 1
ATOM 936 O O . PRO A 1 112 ? 24.141 56.212 79.801 1.00 14.94 115 PRO A O 1
ATOM 940 N N . GLU A 1 113 ? 23.067 54.579 78.666 1.00 14.82 116 GLU A N 1
ATOM 941 C CA . GLU A 1 113 ? 22.104 55.510 78.087 1.00 14.99 116 GLU A CA 1
ATOM 942 C C . GLU A 1 113 ? 20.734 55.466 78.749 1.00 14.96 116 GLU A C 1
ATOM 943 O O . GLU A 1 113 ? 19.817 56.157 78.302 1.00 16.60 116 GLU A O 1
ATOM 949 N N . ASN A 1 114 ? 20.610 54.704 79.843 1.00 14.67 117 ASN A N 1
ATOM 950 C CA . ASN A 1 114 ? 19.313 54.524 80.499 1.00 14.72 117 ASN A CA 1
ATOM 951 C C . ASN A 1 114 ? 19.368 54.703 82.003 1.00 12.90 117 ASN A C 1
ATOM 952 O O . ASN A 1 114 ? 18.388 54.477 82.701 1.00 14.56 117 ASN A O 1
ATOM 957 N N . PHE A 1 115 ? 20.510 55.161 82.489 1.00 11.82 118 PHE A N 1
ATOM 958 C CA . PHE A 1 115 ? 20.741 55.226 83.922 1.00 11.10 118 PHE A CA 1
ATOM 959 C C . PHE A 1 115 ? 21.710 56.377 84.140 1.00 10.59 118 PHE A C 1
ATOM 960 O O . PHE A 1 115 ? 22.770 56.415 83.509 1.00 12.21 118 PHE A O 1
ATOM 968 N N . PHE A 1 116 ? 21.341 57.320 85.008 1.00 10.87 119 PHE A N 1
ATOM 969 C CA . PHE A 1 116 ? 22.090 58.568 85.155 1.00 10.68 119 PHE A CA 1
ATOM 970 C C . PHE A 1 116 ? 22.244 58.951 86.608 1.00 10.27 119 PHE A C 1
ATOM 971 O O . PHE A 1 116 ? 21.309 58.793 87.409 1.00 10.71 119 PHE A O 1
ATOM 979 N N . LEU A 1 117 ? 23.428 59.474 86.930 1.00 10.85 120 LEU A N 1
ATOM 980 C CA . LEU A 1 117 ? 23.784 59.908 88.282 1.00 9.64 120 LEU A CA 1
ATOM 981 C C . LEU A 1 117 ? 24.288 61.333 88.237 1.00 10.03 120 LEU A C 1
ATOM 982 O O . LEU A 1 117 ? 25.245 61.621 87.513 1.00 11.46 120 LEU A O 1
ATOM 987 N N . LEU A 1 118 ? 23.681 62.226 89.021 1.00 9.65 121 LEU A N 1
ATOM 988 C CA . LEU A 1 118 ? 24.236 63.571 89.207 1.00 10.17 121 LEU A CA 1
ATOM 989 C C . LEU A 1 118 ? 25.126 63.628 90.433 1.00 9.93 121 LEU A C 1
ATOM 990 O O . LEU A 1 118 ? 25.086 62.761 91.318 1.00 10.48 121 LEU A O 1
ATOM 995 N N . ARG A 1 119 ? 25.908 64.690 90.497 1.00 9.90 122 ARG A N 1
ATOM 996 C CA . ARG A 1 119 ? 26.766 64.938 91.647 1.00 10.07 122 ARG A CA 1
ATOM 997 C C . ARG A 1 119 ? 25.989 65.597 92.787 1.00 9.97 122 ARG A C 1
ATOM 998 O O . ARG A 1 119 ? 25.322 66.622 92.582 1.00 11.17 122 ARG A O 1
ATOM 1006 N N . GLY A 1 120 ? 26.092 65.040 93.991 1.00 9.26 123 GLY A N 1
ATOM 1007 C CA . GLY A 1 120 ? 25.595 65.720 95.177 1.00 10.32 123 GLY A CA 1
ATOM 1008 C C . GLY A 1 120 ? 26.701 66.414 95.950 1.00 9.04 123 GLY A C 1
ATOM 1009 O O . GLY A 1 120 ? 27.889 66.258 95.644 1.00 10.30 123 GLY A O 1
ATOM 1010 N N . ASN A 1 121 ? 26.333 67.166 96.992 1.00 9.52 124 ASN A N 1
ATOM 1011 C CA . ASN A 1 121 ? 27.350 67.843 97.793 1.00 9.73 124 ASN A CA 1
ATOM 1012 C C . ASN A 1 121 ? 28.228 66.868 98.581 1.00 10.28 124 ASN A C 1
ATOM 1013 O O . ASN A 1 121 ? 29.329 67.233 98.989 1.00 11.66 124 ASN A O 1
ATOM 1018 N N . HIS A 1 122 ? 27.762 65.627 98.764 1.00 9.94 125 HIS A N 1
ATOM 1019 C CA . HIS A 1 122 ? 28.582 64.604 99.427 1.00 10.03 125 HIS A CA 1
ATOM 1020 C C . HIS A 1 122 ? 29.535 63.864 98.500 1.00 9.92 125 HIS A C 1
ATOM 1021 O O . HIS A 1 122 ? 30.398 63.116 98.976 1.00 11.67 125 HIS A O 1
ATOM 1028 N N . GLU A 1 123 ? 29.403 64.075 97.188 1.00 10.15 126 GLU A N 1
ATOM 1029 C CA . GLU A 1 123 ? 30.369 63.505 96.247 1.00 10.45 126 GLU A CA 1
ATOM 1030 C C . GLU A 1 123 ? 31.540 64.474 96.072 1.00 11.10 126 GLU A C 1
ATOM 1031 O O . GLU A 1 123 ? 31.838 64.948 94.980 1.00 12.76 126 GLU A O 1
ATOM 1037 N N . CYS A 1 124 ? 32.191 64.763 97.195 1.00 12.64 127 CYS A N 1
ATOM 1038 C CA . CYS A 1 124 ? 33.214 65.787 97.278 1.00 13.25 127 CYS A CA 1
ATOM 1039 C C . CYS A 1 124 ? 34.091 65.419 98.446 1.00 12.60 127 CYS A C 1
ATOM 1040 O O . CYS A 1 124 ? 33.573 65.138 99.539 1.00 13.61 127 CYS A O 1
ATOM 1043 N N . ALA A 1 125 ? 35.405 65.416 98.235 1.00 13.29 128 ALA A N 1
ATOM 1044 C CA . ALA A 1 125 ? 36.313 64.869 99.235 1.00 14.79 128 ALA A CA 1
ATOM 1045 C C . ALA A 1 125 ? 36.263 65.627 100.548 1.00 13.57 128 ALA A C 1
ATOM 1046 O O . ALA A 1 125 ? 36.384 65.019 101.610 1.00 16.24 128 ALA A O 1
ATOM 1048 N N . SER A 1 126 ? 36.112 66.951 100.502 1.00 15.10 129 SER A N 1
ATOM 1049 C CA A SER A 1 126 ? 36.109 67.759 101.722 0.26 16.05 129 SER A CA 1
ATOM 1050 C CA B SER A 1 126 ? 36.147 67.710 101.742 0.74 16.48 129 SER A CA 1
ATOM 1051 C C . SER A 1 126 ? 34.941 67.406 102.636 1.00 14.77 129 SER A C 1
ATOM 1052 O O . SER A 1 126 ? 35.022 67.533 103.856 1.00 18.51 129 SER A O 1
ATOM 1057 N N . ILE A 1 127 ? 33.839 66.989 102.033 1.00 13.21 130 ILE A N 1
ATOM 1058 C CA . ILE A 1 127 ? 32.629 66.627 102.770 1.00 13.02 130 ILE A CA 1
ATOM 1059 C C . ILE A 1 127 ? 32.650 65.160 103.202 1.00 12.37 130 ILE A C 1
ATOM 1060 O O . ILE A 1 127 ? 32.460 64.832 104.382 1.00 13.23 130 ILE A O 1
ATOM 1065 N N . ASN A 1 128 ? 32.929 64.272 102.261 1.00 11.71 131 ASN A N 1
ATOM 1066 C CA . ASN A 1 128 ? 32.847 62.854 102.589 1.00 12.36 131 ASN A CA 1
ATOM 1067 C C . ASN A 1 128 ? 34.080 62.356 103.363 1.00 12.67 131 ASN A C 1
ATOM 1068 O O . ASN A 1 128 ? 34.090 61.244 103.881 1.00 14.50 131 ASN A O 1
ATOM 1073 N N . ARG A 1 129 ? 35.078 63.234 103.517 1.00 12.80 132 ARG A N 1
ATOM 1074 C CA . ARG A 1 129 ? 36.159 62.984 104.466 1.00 13.71 132 ARG A CA 1
ATOM 1075 C C . ARG A 1 129 ? 35.630 62.902 105.896 1.00 14.30 132 ARG A C 1
ATOM 1076 O O . ARG A 1 129 ? 36.115 62.103 106.705 1.00 15.91 132 ARG A O 1
ATOM 1084 N N . ILE A 1 130 ? 34.618 63.721 106.196 1.00 14.80 133 ILE A N 1
ATOM 1085 C CA A ILE A 1 130 ? 34.143 63.945 107.559 0.26 15.37 133 ILE A CA 1
ATOM 1086 C CA B ILE A 1 130 ? 34.188 63.848 107.580 0.74 15.61 133 ILE A CA 1
ATOM 1087 C C . ILE A 1 130 ? 32.838 63.213 107.891 1.00 14.81 133 ILE A C 1
ATOM 1088 O O . ILE A 1 130 ? 32.558 62.920 109.049 1.00 21.85 133 ILE A O 1
ATOM 1097 N N . TYR A 1 131 ? 32.021 62.936 106.871 1.00 13.40 134 TYR A N 1
ATOM 1098 C CA . TYR A 1 131 ? 30.686 62.412 107.143 1.00 13.01 134 TYR A CA 1
ATOM 1099 C C . TYR A 1 131 ? 30.488 60.926 106.868 1.00 12.22 134 TYR A C 1
ATOM 1100 O O . TYR A 1 131 ? 29.354 60.446 106.833 1.00 13.35 134 TYR A O 1
ATOM 1109 N N . GLY A 1 132 ? 31.589 60.194 106.721 1.00 12.91 135 GLY A N 1
ATOM 1110 C CA . GLY A 1 132 ? 31.530 58.751 106.817 1.00 13.86 135 GLY A CA 1
ATOM 1111 C C . GLY A 1 132 ? 32.245 57.972 105.737 1.00 12.36 135 GLY A C 1
ATOM 1112 O O . GLY A 1 132 ? 32.753 56.880 106.012 1.00 13.38 135 GLY A O 1
ATOM 1113 N N . PHE A 1 133 ? 32.289 58.495 104.514 1.00 12.03 136 PHE A N 1
ATOM 1114 C CA . PHE A 1 133 ? 32.774 57.682 103.399 1.00 12.25 136 PHE A CA 1
ATOM 1115 C C . PHE A 1 133 ? 34.270 57.375 103.499 1.00 11.62 136 PHE A C 1
ATOM 1116 O O . PHE A 1 133 ? 34.694 56.246 103.253 1.00 12.86 136 PHE A O 1
ATOM 1124 N N . TYR A 1 134 ? 35.068 58.370 103.872 1.00 12.29 137 TYR A N 1
ATOM 1125 C CA . TYR A 1 134 ? 36.495 58.150 104.087 1.00 13.26 137 TYR A CA 1
ATOM 1126 C C . TYR A 1 134 ? 36.703 57.059 105.133 1.00 12.54 137 TYR A C 1
ATOM 1127 O O . TYR A 1 134 ? 37.505 56.152 104.922 1.00 13.48 137 TYR A O 1
ATOM 1136 N N . ASP A 1 135 ? 35.985 57.145 106.251 1.00 13.14 138 ASP A N 1
ATOM 1137 C CA . ASP A 1 135 ? 36.158 56.166 107.324 1.00 14.93 138 ASP A CA 1
ATOM 1138 C C . ASP A 1 135 ? 35.763 54.769 106.851 1.00 14.21 138 ASP A C 1
ATOM 1139 O O . ASP A 1 135 ? 36.428 53.785 107.169 1.00 15.41 138 ASP A O 1
ATOM 1144 N N . GLU A 1 136 ? 34.691 54.681 106.074 1.00 14.22 139 GLU A N 1
ATOM 1145 C CA . GLU A 1 136 ? 34.233 53.385 105.583 1.00 14.24 139 GLU A CA 1
ATOM 1146 C C . GLU A 1 136 ? 35.267 52.785 104.619 1.00 13.00 139 GLU A C 1
ATOM 1147 O O . GLU A 1 136 ? 35.601 51.598 104.703 1.00 14.72 139 GLU A O 1
ATOM 1153 N N . CYS A 1 137 ? 35.795 53.612 103.721 1.00 13.65 140 CYS A N 1
ATOM 1154 C CA . CYS A 1 137 ? 36.841 53.158 102.800 1.00 14.72 140 CYS A CA 1
ATOM 1155 C C . CYS A 1 137 ? 38.083 52.700 103.540 1.00 14.59 140 CYS A C 1
ATOM 1156 O O . CYS A 1 137 ? 38.657 51.659 103.217 1.00 16.89 140 CYS A O 1
ATOM 1159 N N . LYS A 1 138 ? 38.516 53.480 104.525 1.00 14.77 141 LYS A N 1
ATOM 1160 C CA . LYS A 1 138 ? 39.725 53.146 105.268 1.00 16.77 141 LYS A CA 1
ATOM 1161 C C . LYS A 1 138 ? 39.567 51.827 106.039 1.00 17.68 141 LYS A C 1
ATOM 1162 O O . LYS A 1 138 ? 40.498 51.002 106.095 1.00 20.74 141 LYS A O 1
ATOM 1168 N N . ARG A 1 139 ? 38.393 51.631 106.638 1.00 15.93 142 ARG A N 1
ATOM 1169 C CA . ARG A 1 139 ? 38.137 50.431 107.438 1.00 17.14 142 ARG A CA 1
ATOM 1170 C C . ARG A 1 139 ? 38.063 49.174 106.569 1.00 16.14 142 ARG A C 1
ATOM 1171 O O . ARG A 1 139 ? 38.644 48.133 106.907 1.00 19.83 142 ARG A O 1
ATOM 1179 N N . ARG A 1 140 ? 37.334 49.264 105.458 1.00 15.46 143 ARG A N 1
ATOM 1180 C CA . ARG A 1 140 ? 37.063 48.077 104.655 1.00 15.39 143 ARG A CA 1
ATOM 1181 C C . ARG A 1 140 ? 38.082 47.820 103.567 1.00 16.16 143 ARG A C 1
ATOM 1182 O O . ARG A 1 140 ? 38.279 46.672 103.156 1.00 18.13 143 ARG A O 1
ATOM 1190 N N . TYR A 1 141 ? 38.705 48.892 103.093 1.00 16.09 144 TYR A N 1
ATOM 1191 C CA . TYR A 1 141 ? 39.670 48.816 101.999 1.00 15.83 144 TYR A CA 1
ATOM 1192 C C . TYR A 1 141 ? 40.892 49.633 102.371 1.00 17.18 144 TYR A C 1
ATOM 1193 O O . TYR A 1 141 ? 41.616 49.262 103.295 1.00 19.87 144 TYR A O 1
ATOM 1202 N N . ASN A 1 142 ? 41.125 50.734 101.673 1.00 16.59 145 ASN A N 1
ATOM 1203 C CA . ASN A 1 142 ? 42.210 51.635 102.036 1.00 16.92 145 ASN A CA 1
ATOM 1204 C C . ASN A 1 142 ? 41.959 53.038 101.514 1.00 16.47 145 ASN A C 1
ATOM 1205 O O . ASN A 1 142 ? 40.989 53.285 100.787 1.00 17.14 145 ASN A O 1
ATOM 1210 N N . ILE A 1 143 ? 42.827 53.958 101.902 1.00 17.21 146 ILE A N 1
ATOM 1211 C CA . ILE A 1 143 ? 42.687 55.361 101.530 1.00 18.34 146 ILE A CA 1
ATOM 1212 C C . ILE A 1 143 ? 42.875 55.573 100.031 1.00 16.97 146 ILE A C 1
ATOM 1213 O O . ILE A 1 143 ? 42.246 56.452 99.432 1.00 18.36 146 ILE A O 1
ATOM 1218 N N . LYS A 1 144 ? 43.735 54.765 99.416 1.00 17.18 147 LYS A N 1
ATOM 1219 C CA . LYS A 1 144 ? 43.912 54.851 97.973 1.00 18.72 147 LYS A CA 1
ATOM 1220 C C . LYS A 1 144 ? 42.582 54.660 97.236 1.00 17.00 147 LYS A C 1
ATOM 1221 O O . LYS A 1 144 ? 42.303 55.347 96.242 1.00 17.39 147 LYS A O 1
ATOM 1224 N N . LEU A 1 145 ? 41.756 53.738 97.721 1.00 16.56 148 LEU A N 1
ATOM 1225 C CA . LEU A 1 145 ? 40.452 53.524 97.100 1.00 15.94 148 LEU A CA 1
ATOM 1226 C C . LEU A 1 145 ? 39.564 54.763 97.230 1.00 14.70 148 LEU A C 1
ATOM 1227 O O . LEU A 1 145 ? 38.864 55.133 96.292 1.00 14.34 148 LEU A O 1
ATOM 1232 N N . TRP A 1 146 ? 39.594 55.396 98.397 1.00 14.30 149 TRP A N 1
ATOM 1233 C CA . TRP A 1 146 ? 38.844 56.630 98.607 1.00 13.66 149 TRP A CA 1
ATOM 1234 C C . TRP A 1 146 ? 39.280 57.707 97.607 1.00 13.79 149 TRP A C 1
ATOM 1235 O O . TRP A 1 146 ? 38.448 58.403 97.032 1.00 14.24 149 TRP A O 1
ATOM 1246 N N . LYS A 1 147 ? 40.584 57.823 97.377 1.00 14.31 150 LYS A N 1
ATOM 1247 C CA . LYS A 1 147 ? 41.093 58.777 96.390 1.00 14.93 150 LYS A CA 1
ATOM 1248 C C . LYS A 1 147 ? 40.638 58.451 94.967 1.00 13.94 150 LYS A C 1
ATOM 1249 O O . LYS A 1 147 ? 40.358 59.356 94.174 1.00 15.20 150 LYS A O 1
ATOM 1255 N N . THR A 1 148 ? 40.545 57.160 94.644 1.00 14.22 151 THR A N 1
ATOM 1256 C CA . THR A 1 148 ? 40.014 56.733 93.359 1.00 14.37 151 THR A CA 1
ATOM 1257 C C . THR A 1 148 ? 38.546 57.143 93.211 1.00 13.78 151 THR A C 1
ATOM 1258 O O . THR A 1 148 ? 38.138 57.633 92.158 1.00 14.59 151 THR A O 1
ATOM 1262 N N . PHE A 1 149 ? 37.751 56.979 94.269 1.00 13.37 152 PHE A N 1
ATOM 1263 C CA . PHE A 1 149 ? 36.362 57.450 94.229 1.00 12.85 152 PHE A CA 1
ATOM 1264 C C . PHE A 1 149 ? 36.303 58.956 93.991 1.00 13.10 152 PHE A C 1
ATOM 1265 O O . PHE A 1 149 ? 35.485 59.443 93.206 1.00 13.96 152 PHE A O 1
ATOM 1273 N N . THR A 1 150 ? 37.187 59.689 94.656 1.00 12.76 153 THR A N 1
ATOM 1274 C CA . THR A 1 150 ? 37.227 61.141 94.495 1.00 12.96 153 THR A CA 1
ATOM 1275 C C . THR A 1 150 ? 37.451 61.531 93.040 1.00 13.41 153 THR A C 1
ATOM 1276 O O . THR A 1 150 ? 36.772 62.426 92.527 1.00 14.00 153 THR A O 1
ATOM 1280 N N . ASP A 1 151 ? 38.392 60.861 92.373 1.00 14.04 154 ASP A N 1
ATOM 1281 C CA A ASP A 1 151 ? 38.675 61.135 90.964 0.52 16.22 154 ASP A CA 1
ATOM 1282 C CA B ASP A 1 151 ? 38.676 61.175 90.976 0.48 15.89 154 ASP A CA 1
ATOM 1283 C C . ASP A 1 151 ? 37.456 60.876 90.086 1.00 15.36 154 ASP A C 1
ATOM 1284 O O . ASP A 1 151 ? 37.206 61.583 89.112 1.00 16.70 154 ASP A O 1
ATOM 1293 N N . CYS A 1 152 ? 36.704 59.842 90.430 1.00 13.24 155 CYS A N 1
ATOM 1294 C CA . CYS A 1 152 ? 35.481 59.490 89.717 1.00 13.19 155 CYS A CA 1
ATOM 1295 C C . CYS A 1 152 ? 34.392 60.543 89.977 1.00 11.79 155 CYS A C 1
ATOM 1296 O O . CYS A 1 152 ? 33.782 61.070 89.037 1.00 13.25 155 CYS A O 1
ATOM 1299 N N . PHE A 1 153 ? 34.156 60.861 91.249 1.00 11.54 156 PHE A N 1
ATOM 1300 C CA . PHE A 1 153 ? 33.142 61.849 91.617 1.00 11.00 156 PHE A CA 1
ATOM 1301 C C . PHE A 1 153 ? 33.419 63.216 90.977 1.00 11.35 156 PHE A C 1
ATOM 1302 O O . PHE A 1 153 ? 32.495 63.958 90.640 1.00 11.51 156 PHE A O 1
ATOM 1310 N N . ASN A 1 154 ? 34.698 63.544 90.806 1.00 11.84 157 ASN A N 1
ATOM 1311 C CA . ASN A 1 154 ? 35.070 64.823 90.209 1.00 11.80 157 ASN A CA 1
ATOM 1312 C C . ASN A 1 154 ? 34.609 64.931 88.752 1.00 12.26 157 ASN A C 1
ATOM 1313 O O . ASN A 1 154 ? 34.660 66.018 88.166 1.00 12.67 157 ASN A O 1
ATOM 1318 N N . CYS A 1 155 ? 34.172 63.810 88.168 1.00 11.92 158 CYS A N 1
ATOM 1319 C CA . CYS A 1 155 ? 33.701 63.787 86.785 1.00 12.42 158 CYS A CA 1
ATOM 1320 C C . CYS A 1 155 ? 32.186 63.652 86.632 1.00 11.57 158 CYS A C 1
ATOM 1321 O O . CYS A 1 155 ? 31.701 63.604 85.513 1.00 12.46 158 CYS A O 1
ATOM 1324 N N . LEU A 1 156 ? 31.434 63.600 87.734 1.00 11.14 159 LEU A N 1
ATOM 1325 C CA . LEU A 1 156 ? 29.981 63.448 87.623 1.00 10.55 159 LEU A CA 1
ATOM 1326 C C . LEU A 1 156 ? 29.346 64.668 86.974 1.00 10.89 159 LEU A C 1
ATOM 1327 O O . LEU A 1 156 ? 29.791 65.805 87.193 1.00 11.60 159 LEU A O 1
ATOM 1332 N N . PRO A 1 157 ? 28.277 64.455 86.187 1.00 10.92 160 PRO A N 1
ATOM 1333 C CA . PRO A 1 157 ? 27.512 65.616 85.698 1.00 11.14 160 PRO A CA 1
ATOM 1334 C C . PRO A 1 157 ? 26.791 66.307 86.851 1.00 10.64 160 PRO A C 1
ATOM 1335 O O . PRO A 1 157 ? 26.612 65.714 87.935 1.00 10.57 160 PRO A O 1
ATOM 1339 N N A ILE A 1 158 ? 26.336 67.524 86.578 0.35 10.03 161 ILE A N 1
ATOM 1340 N N B ILE A 1 158 ? 26.390 67.560 86.653 0.65 11.59 161 ILE A N 1
ATOM 1341 C CA A ILE A 1 158 ? 25.932 68.462 87.611 0.35 9.53 161 ILE A CA 1
ATOM 1342 C CA B ILE A 1 158 ? 25.854 68.346 87.772 0.65 10.84 161 ILE A CA 1
ATOM 1343 C C A ILE A 1 158 ? 24.428 68.737 87.599 0.35 10.85 161 ILE A C 1
ATOM 1344 C C B ILE A 1 158 ? 24.411 68.824 87.605 0.65 11.57 161 ILE A C 1
ATOM 1345 O O A ILE A 1 158 ? 23.827 69.010 88.637 0.35 12.69 161 ILE A O 1
ATOM 1346 O O B ILE A 1 158 ? 23.840 69.366 88.548 0.65 11.75 161 ILE A O 1
ATOM 1355 N N . ALA A 1 159 ? 23.821 68.650 86.422 1.00 10.92 162 ALA A N 1
ATOM 1356 C CA . ALA A 1 159 ? 22.411 68.982 86.261 1.00 10.34 162 ALA A CA 1
ATOM 1357 C C . ALA A 1 159 ? 21.858 68.191 85.092 1.00 10.65 162 ALA A C 1
ATOM 1358 O O . ALA A 1 159 ? 22.626 67.664 84.274 1.00 11.39 162 ALA A O 1
ATOM 1360 N N . ALA A 1 160 ? 20.531 68.116 85.009 1.00 10.25 163 ALA A N 1
ATOM 1361 C CA . ALA A 1 160 ? 19.859 67.460 83.894 1.00 10.86 163 ALA A CA 1
ATOM 1362 C C . ALA A 1 160 ? 18.599 68.224 83.551 1.00 11.04 163 ALA A C 1
ATOM 1363 O O . ALA A 1 160 ? 17.952 68.795 84.425 1.00 12.81 163 ALA A O 1
ATOM 1365 N N . ILE A 1 161 ? 18.240 68.223 82.269 1.00 11.13 164 ILE A N 1
ATOM 1366 C CA . ILE A 1 161 ? 16.972 68.786 81.860 1.00 11.02 164 ILE A CA 1
ATOM 1367 C C . ILE A 1 161 ? 16.198 67.678 81.156 1.00 11.08 164 ILE A C 1
ATOM 1368 O O . ILE A 1 161 ? 16.715 67.031 80.229 1.00 12.15 164 ILE A O 1
ATOM 1373 N N . VAL A 1 162 ? 14.967 67.444 81.608 1.00 11.42 165 VAL A N 1
ATOM 1374 C CA . VAL A 1 162 ? 14.115 66.396 81.043 1.00 11.78 165 VAL A CA 1
ATOM 1375 C C . VAL A 1 162 ? 13.080 67.012 80.106 1.00 12.42 165 VAL A C 1
ATOM 1376 O O . VAL A 1 162 ? 12.287 67.855 80.522 1.00 12.74 165 VAL A O 1
ATOM 1380 N N . ASP A 1 163 ? 13.136 66.614 78.833 1.00 13.28 166 ASP A N 1
ATOM 1381 C CA . ASP A 1 163 ? 12.193 67.081 77.791 1.00 13.90 166 ASP A CA 1
ATOM 1382 C C . ASP A 1 163 ? 12.076 68.609 77.732 1.00 13.24 166 ASP A C 1
ATOM 1383 O O . ASP A 1 163 ? 10.980 69.135 77.496 1.00 15.44 166 ASP A O 1
ATOM 1388 N N . GLU A 1 164 ? 13.175 69.321 77.983 1.00 12.80 167 GLU A N 1
ATOM 1389 C CA . GLU A 1 164 ? 13.179 70.786 77.973 1.00 12.79 167 GLU A CA 1
ATOM 1390 C C . GLU A 1 164 ? 12.221 71.420 78.973 1.00 12.80 167 GLU A C 1
ATOM 1391 O O . GLU A 1 164 ? 11.893 72.601 78.850 1.00 14.85 167 GLU A O 1
ATOM 1397 N N . LYS A 1 165 ? 11.790 70.664 79.986 1.00 12.42 168 LYS A N 1
ATOM 1398 C CA . LYS A 1 165 ? 10.760 71.170 80.886 1.00 12.36 168 LYS A CA 1
ATOM 1399 C C . LYS A 1 165 ? 11.034 70.988 82.374 1.00 11.68 168 LYS A C 1
ATOM 1400 O O . LYS A 1 165 ? 10.488 71.738 83.178 1.00 12.72 168 LYS A O 1
ATOM 1406 N N . ILE A 1 166 ? 11.821 69.982 82.751 1.00 11.46 169 ILE A N 1
ATOM 1407 C CA . ILE A 1 166 ? 12.131 69.771 84.175 1.00 11.73 169 ILE A CA 1
ATOM 1408 C C . ILE A 1 166 ? 13.636 69.953 84.375 1.00 11.67 169 ILE A C 1
ATOM 1409 O O . ILE A 1 166 ? 14.438 69.209 83.799 1.00 12.39 169 ILE A O 1
ATOM 1414 N N . PHE A 1 167 ? 14.014 70.941 85.180 1.00 10.79 170 PHE A N 1
ATOM 1415 C CA . PHE A 1 167 ? 15.424 71.192 85.494 1.00 10.64 170 PHE A CA 1
ATOM 1416 C C . PHE A 1 167 ? 15.762 70.481 86.796 1.00 10.17 170 PHE A C 1
ATOM 1417 O O . PHE A 1 167 ? 15.091 70.706 87.808 1.00 11.33 170 PHE A O 1
ATOM 1425 N N . CYS A 1 168 ? 16.777 69.619 86.761 1.00 10.08 171 CYS A N 1
ATOM 1426 C CA . CYS A 1 168 ? 17.120 68.757 87.890 1.00 10.22 171 CYS A CA 1
ATOM 1427 C C . CYS A 1 168 ? 18.534 69.027 88.352 1.00 9.87 171 CYS A C 1
ATOM 1428 O O . CYS A 1 168 ? 19.463 69.089 87.540 1.00 10.98 171 CYS A O 1
ATOM 1431 N N . CYS A 1 169 ? 18.711 69.158 89.666 1.00 9.89 172 CYS A N 1
ATOM 1432 C CA . CYS A 1 169 ? 20.055 69.281 90.230 1.00 9.95 172 CYS A CA 1
ATOM 1433 C C . CYS A 1 169 ? 19.955 68.886 91.691 1.00 9.06 172 CYS A C 1
ATOM 1434 O O . CYS A 1 169 ? 18.861 68.725 92.231 1.00 10.73 172 CYS A O 1
ATOM 1437 N N . HIS A 1 170 ? 21.094 68.711 92.342 1.00 9.75 173 HIS A N 1
ATOM 1438 C CA . HIS A 1 170 ? 21.036 68.247 93.709 1.00 9.03 173 HIS A CA 1
ATOM 1439 C C . HIS A 1 170 ? 20.526 69.296 94.696 1.00 9.31 173 HIS A C 1
ATOM 1440 O O . HIS A 1 170 ? 19.670 69.002 95.563 1.00 9.77 173 HIS A O 1
ATOM 1447 N N . GLY A 1 171 ? 21.108 70.489 94.613 1.00 9.63 174 GLY A N 1
ATOM 1448 C CA . GLY A 1 171 ? 20.858 71.567 95.562 1.00 10.30 174 GLY A CA 1
ATOM 1449 C C . GLY A 1 171 ? 19.805 72.508 95.033 1.00 9.76 174 GLY A C 1
ATOM 1450 O O . GLY A 1 171 ? 18.623 72.376 95.330 1.00 11.36 174 GLY A O 1
ATOM 1451 N N . GLY A 1 172 ? 20.203 73.464 94.205 1.00 10.29 175 GLY A N 1
ATOM 1452 C CA . GLY A 1 172 ? 19.200 74.371 93.698 1.00 11.16 175 GLY A CA 1
ATOM 1453 C C . GLY A 1 172 ? 19.751 75.398 92.747 1.00 10.24 175 GLY A C 1
ATOM 1454 O O . GLY A 1 172 ? 20.768 75.184 92.092 1.00 11.39 175 GLY A O 1
ATOM 1455 N N . LEU A 1 173 ? 19.058 76.525 92.676 1.00 10.87 176 LEU A N 1
ATOM 1456 C CA . LEU A 1 173 ? 19.410 77.579 91.744 1.00 11.01 176 LEU A CA 1
ATOM 1457 C C . LEU A 1 173 ? 20.629 78.380 92.225 1.00 11.76 176 LEU A C 1
ATOM 1458 O O . LEU A 1 173 ? 21.058 78.264 93.372 1.00 12.05 176 LEU A O 1
ATOM 1463 N N . SER A 1 174 ? 21.178 79.183 91.327 1.00 11.71 177 SER A N 1
ATOM 1464 C CA . SER A 1 174 ? 22.319 80.025 91.624 1.00 11.45 177 SER A CA 1
ATOM 1465 C C . SER A 1 174 ? 22.029 81.423 91.101 1.00 11.27 177 SER A C 1
ATOM 1466 O O . SER A 1 174 ? 21.510 81.559 89.990 1.00 12.23 177 SER A O 1
ATOM 1469 N N . PRO A 1 175 ? 22.429 82.475 91.840 1.00 11.52 178 PRO A N 1
ATOM 1470 C CA . PRO A 1 175 ? 22.264 83.812 91.244 1.00 11.86 178 PRO A CA 1
ATOM 1471 C C . PRO A 1 175 ? 23.128 83.960 89.987 1.00 11.84 178 PRO A C 1
ATOM 1472 O O . PRO A 1 175 ? 22.860 84.814 89.131 1.00 13.43 178 PRO A O 1
ATOM 1476 N N . ASP A 1 176 ? 24.157 83.124 89.865 1.00 11.00 179 ASP A N 1
ATOM 1477 C CA . ASP A 1 176 ? 25.035 83.186 88.711 1.00 12.27 179 ASP A CA 1
ATOM 1478 C C . ASP A 1 176 ? 24.436 82.532 87.472 1.00 14.33 179 ASP A C 1
ATOM 1479 O O . ASP A 1 176 ? 24.934 82.752 86.367 1.00 19.14 179 ASP A O 1
ATOM 1484 N N . LEU A 1 177 ? 23.400 81.714 87.634 1.00 12.43 180 LEU A N 1
ATOM 1485 C CA . LEU A 1 177 ? 22.887 80.938 86.510 1.00 12.80 180 LEU A CA 1
ATOM 1486 C C . LEU A 1 177 ? 21.953 81.769 85.650 1.00 13.50 180 LEU A C 1
ATOM 1487 O O . LEU A 1 177 ? 20.771 81.927 85.966 1.00 15.88 180 LEU A O 1
ATOM 1492 N N . GLN A 1 178 ? 22.494 82.273 84.545 1.00 13.92 181 GLN A N 1
ATOM 1493 C CA . GLN A 1 178 ? 21.735 83.073 83.588 1.00 13.48 181 GLN A CA 1
ATOM 1494 C C . GLN A 1 178 ? 21.466 82.296 82.301 1.00 14.93 181 GLN A C 1
ATOM 1495 O O . GLN A 1 178 ? 20.400 82.427 81.714 1.00 17.25 181 GLN A O 1
ATOM 1501 N N . SER A 1 179 ? 22.445 81.502 81.878 1.00 14.87 182 SER A N 1
ATOM 1502 C CA . SER A 1 179 ? 22.370 80.718 80.655 1.00 15.40 182 SER A CA 1
ATOM 1503 C C . SER A 1 179 ? 22.801 79.292 80.943 1.00 14.46 182 SER A C 1
ATOM 1504 O O . SER A 1 179 ? 23.788 79.071 81.641 1.00 14.69 182 SER A O 1
ATOM 1507 N N . MET A 1 180 ? 22.097 78.321 80.368 1.00 14.35 183 MET A N 1
ATOM 1508 C CA . MET A 1 180 ? 22.506 76.927 80.524 1.00 14.03 183 MET A CA 1
ATOM 1509 C C . MET A 1 180 ? 23.914 76.662 79.987 1.00 13.26 183 MET A C 1
ATOM 1510 O O . MET A 1 180 ? 24.582 75.721 80.423 1.00 14.20 183 MET A O 1
ATOM 1515 N N A GLU A 1 181 ? 24.372 77.469 79.034 0.56 15.53 184 GLU A N 1
ATOM 1516 N N B GLU A 1 181 ? 24.356 77.497 79.049 0.44 14.56 184 GLU A N 1
ATOM 1517 C CA A GLU A 1 181 ? 25.729 77.282 78.538 0.56 16.60 184 GLU A CA 1
ATOM 1518 C CA B GLU A 1 181 ? 25.708 77.408 78.510 0.44 14.18 184 GLU A CA 1
ATOM 1519 C C A GLU A 1 181 ? 26.769 77.473 79.640 0.56 14.91 184 GLU A C 1
ATOM 1520 C C B GLU A 1 181 ? 26.776 77.561 79.590 0.44 14.74 184 GLU A C 1
ATOM 1521 O O A GLU A 1 181 ? 27.850 76.895 79.562 0.56 14.14 184 GLU A O 1
ATOM 1522 O O B GLU A 1 181 ? 27.875 77.037 79.453 0.44 15.52 184 GLU A O 1
ATOM 1533 N N . GLN A 1 182 ? 26.442 78.253 80.676 1.00 12.59 185 GLN A N 1
ATOM 1534 C CA . GLN A 1 182 ? 27.377 78.401 81.789 1.00 12.39 185 GLN A CA 1
ATOM 1535 C C . GLN A 1 182 ? 27.640 77.049 82.467 1.00 12.61 185 GLN A C 1
ATOM 1536 O O . GLN A 1 182 ? 28.747 76.787 82.937 1.00 14.53 185 GLN A O 1
ATOM 1542 N N . ILE A 1 183 ? 26.623 76.193 82.536 1.00 12.61 186 ILE A N 1
ATOM 1543 C CA . ILE A 1 183 ? 26.832 74.867 83.110 1.00 12.65 186 ILE A CA 1
ATOM 1544 C C . ILE A 1 183 ? 27.681 74.028 82.152 1.00 13.39 186 ILE A C 1
ATOM 1545 O O . ILE A 1 183 ? 28.633 73.354 82.572 1.00 14.83 186 ILE A O 1
ATOM 1550 N N . ARG A 1 184 ? 27.363 74.094 80.858 1.00 15.18 187 ARG A N 1
ATOM 1551 C CA . ARG A 1 184 ? 28.076 73.291 79.848 1.00 16.46 187 ARG A CA 1
ATOM 1552 C C . ARG A 1 184 ? 29.560 73.601 79.764 1.00 18.43 187 ARG A C 1
ATOM 1553 O O . ARG A 1 184 ? 30.359 72.735 79.397 1.00 22.97 187 ARG A O 1
ATOM 1561 N N . ARG A 1 185 ? 29.925 74.835 80.093 1.00 18.86 188 ARG A N 1
ATOM 1562 C CA . ARG A 1 185 ? 31.309 75.273 79.955 1.00 22.31 188 ARG A CA 1
ATOM 1563 C C . ARG A 1 185 ? 32.200 74.847 81.121 1.00 21.87 188 ARG A C 1
ATOM 1564 O O . ARG A 1 185 ? 33.414 75.041 81.094 1.00 27.30 188 ARG A O 1
ATOM 1572 N N . ILE A 1 186 ? 31.602 74.268 82.153 1.00 18.74 189 ILE A N 1
ATOM 1573 C CA . ILE A 1 186 ? 32.384 73.814 83.290 1.00 16.10 189 ILE A CA 1
ATOM 1574 C C . ILE A 1 186 ? 33.172 72.576 82.918 1.00 16.84 189 ILE A C 1
ATOM 1575 O O . ILE A 1 186 ? 32.589 71.587 82.481 1.00 18.53 189 ILE A O 1
ATOM 1580 N N . MET A 1 187 ? 34.496 72.642 83.068 1.00 18.14 190 MET A N 1
ATOM 1581 C CA . MET A 1 187 ? 35.368 71.527 82.719 1.00 18.87 190 MET A CA 1
ATOM 1582 C C . MET A 1 187 ? 35.566 70.513 83.849 1.00 17.20 190 MET A C 1
ATOM 1583 O O . MET A 1 187 ? 35.614 70.868 85.025 1.00 19.37 190 MET A O 1
ATOM 1588 N N . ARG A 1 188 ? 35.700 69.246 83.465 1.00 15.48 191 ARG A N 1
ATOM 1589 C CA . ARG A 1 188 ? 35.939 68.161 84.400 1.00 14.45 191 ARG A CA 1
ATOM 1590 C C . ARG A 1 188 ? 37.256 67.475 84.051 1.00 15.25 191 ARG A C 1
ATOM 1591 O O . ARG A 1 188 ? 37.681 67.505 82.890 1.00 20.30 191 ARG A O 1
ATOM 1599 N N . PRO A 1 189 ? 37.912 66.851 85.038 1.00 15.49 192 PRO A N 1
ATOM 1600 C CA . PRO A 1 189 ? 37.512 66.759 86.448 1.00 14.60 192 PRO A CA 1
ATOM 1601 C C . PRO A 1 189 ? 37.601 68.087 87.181 1.00 14.76 192 PRO A C 1
ATOM 1602 O O . PRO A 1 189 ? 38.430 68.952 86.854 1.00 16.42 192 PRO A O 1
ATOM 1606 N N . THR A 1 190 ? 36.748 68.247 88.183 1.00 13.82 19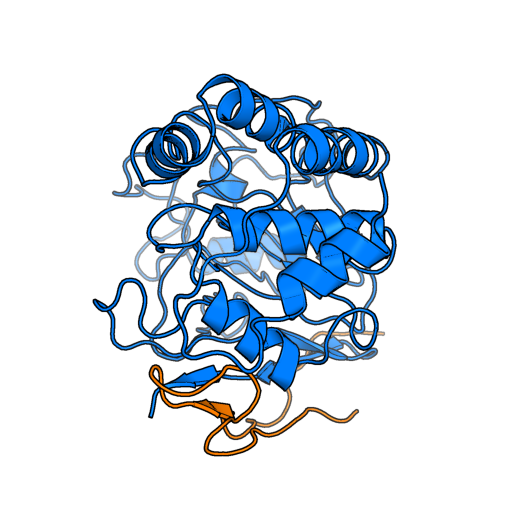3 THR A N 1
ATOM 1607 C CA . THR A 1 190 ? 36.786 69.423 89.038 1.00 13.64 193 THR A CA 1
ATOM 1608 C C . THR A 1 190 ? 36.377 69.039 90.442 1.00 12.75 193 THR A C 1
ATOM 1609 O O . THR A 1 190 ? 35.534 68.173 90.630 1.00 13.50 193 THR A O 1
ATOM 1613 N N . ASP A 1 191 ? 36.970 69.694 91.427 1.00 14.23 194 ASP A N 1
ATOM 1614 C CA . ASP A 1 191 ? 36.473 69.641 92.790 1.00 14.36 194 ASP A CA 1
ATOM 1615 C C . ASP A 1 191 ? 35.266 70.579 92.876 1.00 14.99 194 ASP A C 1
ATOM 1616 O O . ASP A 1 191 ? 34.958 71.302 91.912 1.00 16.62 194 ASP A O 1
ATOM 1621 N N . VAL A 1 192 ? 34.559 70.558 94.001 1.00 14.48 195 VAL A N 1
ATOM 1622 C CA . VAL A 1 192 ? 33.474 71.512 94.225 1.00 15.25 195 VAL A CA 1
ATOM 1623 C C . VAL A 1 192 ? 34.090 72.719 94.910 1.00 14.85 195 VAL A C 1
ATOM 1624 O O . VAL A 1 192 ? 34.576 72.614 96.033 1.00 17.11 195 VAL A O 1
ATOM 1628 N N . PRO A 1 193 ? 34.089 73.874 94.234 1.00 16.52 196 PRO A N 1
ATOM 1629 C CA . PRO A 1 193 ? 34.629 75.090 94.852 1.00 16.81 196 PRO A CA 1
ATOM 1630 C C . PRO A 1 193 ? 33.807 75.550 96.065 1.00 15.69 196 PRO A C 1
ATOM 1631 O O . PRO A 1 193 ? 32.661 75.118 96.233 1.00 14.80 196 PRO A O 1
ATOM 1635 N N A ASP A 1 194 ? 34.369 76.427 96.900 0.60 18.38 197 ASP A N 1
ATOM 1636 N N B ASP A 1 194 ? 34.389 76.441 96.866 0.40 17.47 197 ASP A N 1
ATOM 1637 C CA A ASP A 1 194 ? 33.650 76.877 98.099 0.60 18.43 197 ASP A CA 1
ATOM 1638 C CA B ASP A 1 194 ? 33.754 76.951 98.079 0.40 16.84 197 ASP A CA 1
ATOM 1639 C C A ASP A 1 194 ? 32.564 77.920 97.817 0.60 15.17 197 ASP A C 1
ATOM 1640 C C B ASP A 1 194 ? 32.549 77.845 97.785 0.40 15.22 197 ASP A C 1
ATOM 1641 O O A ASP A 1 194 ? 31.803 78.289 98.709 0.60 16.79 197 ASP A O 1
ATOM 1642 O O B ASP A 1 194 ? 31.687 78.036 98.638 0.40 17.73 197 ASP A O 1
ATOM 1651 N N . GLN A 1 195 ? 32.507 78.392 96.576 1.00 14.50 198 GLN A N 1
ATOM 1652 C CA . GLN A 1 195 ? 31.430 79.267 96.146 1.00 12.96 198 GLN A CA 1
ATOM 1653 C C . GLN A 1 195 ? 31.351 79.237 94.624 1.00 13.15 198 GLN A C 1
ATOM 1654 O O . GLN A 1 195 ? 32.283 78.773 93.957 1.00 14.96 198 GLN A O 1
ATOM 1660 N N . GLY A 1 196 ? 30.244 79.723 94.084 1.00 12.23 199 GLY A N 1
ATOM 1661 C CA . GLY A 1 196 ? 30.081 79.871 92.646 1.00 11.69 199 GLY A CA 1
ATOM 1662 C C . GLY A 1 196 ? 28.969 78.980 92.115 1.00 10.83 199 GLY A C 1
ATOM 1663 O O . GLY A 1 196 ? 28.237 78.331 92.877 1.00 11.88 199 GLY A O 1
ATOM 1664 N N . LEU A 1 197 ? 28.848 78.944 90.797 1.00 11.40 200 LEU A N 1
ATOM 1665 C CA . LEU A 1 197 ? 27.750 78.273 90.121 1.00 11.45 200 LEU A CA 1
ATOM 1666 C C . LEU A 1 197 ? 27.670 76.778 90.467 1.00 10.95 200 LEU A C 1
ATOM 1667 O O . LEU A 1 197 ? 26.613 76.279 90.849 1.00 10.89 200 LEU A O 1
ATOM 1672 N N . LEU A 1 198 ? 28.776 76.050 90.327 1.00 11.97 201 LEU A N 1
ATOM 1673 C CA A LEU A 1 198 ? 28.813 74.623 90.620 0.44 12.47 201 LEU A CA 1
ATOM 1674 C CA B LEU A 1 198 ? 28.754 74.616 90.606 0.56 11.58 201 LEU A CA 1
ATOM 1675 C C . LEU A 1 198 ? 28.428 74.367 92.078 1.00 11.09 201 LEU A C 1
ATOM 1676 O O . LEU A 1 198 ? 27.609 73.496 92.396 1.00 11.57 201 LEU A O 1
ATOM 1685 N N . CYS A 1 199 ? 29.040 75.132 92.972 1.00 10.52 202 CYS A N 1
ATOM 1686 C CA . CYS A 1 199 ? 28.728 75.043 94.386 1.00 10.18 202 CYS A CA 1
ATOM 1687 C C . CYS A 1 199 ? 27.221 75.196 94.617 1.00 10.01 202 CYS A C 1
ATOM 1688 O O . CYS A 1 199 ? 26.598 74.369 95.299 1.00 9.98 202 CYS A O 1
ATOM 1691 N N . ASP A 1 200 ? 26.627 76.245 94.052 1.00 9.97 203 ASP A N 1
ATOM 1692 C CA . ASP A 1 200 ? 25.210 76.510 94.286 1.00 10.30 203 ASP A CA 1
ATOM 1693 C C . ASP A 1 200 ? 24.314 75.381 93.760 1.00 9.96 203 ASP A C 1
ATOM 1694 O O . ASP A 1 200 ? 23.322 75.016 94.406 1.00 10.19 203 ASP A O 1
ATOM 1699 N N . LEU A 1 201 ? 24.655 74.843 92.595 1.00 9.98 204 LEU A N 1
ATOM 1700 C CA . LEU A 1 201 ? 23.862 73.754 92.028 1.00 10.42 204 LEU A CA 1
ATOM 1701 C C . LEU A 1 201 ? 23.848 72.542 92.953 1.00 10.18 204 LEU A C 1
ATOM 1702 O O . LEU A 1 201 ? 22.905 71.763 92.915 1.00 11.45 204 LEU A O 1
ATOM 1707 N N . LEU A 1 202 ? 24.886 72.384 93.774 1.00 9.63 205 LEU A N 1
ATOM 1708 C CA . LEU A 1 202 ? 24.974 71.266 94.722 1.00 9.54 205 LEU A CA 1
ATOM 1709 C C . LEU A 1 202 ? 24.501 71.612 96.126 1.00 9.35 205 LEU A C 1
ATOM 1710 O O . LEU A 1 202 ? 24.244 70.700 96.916 1.00 10.36 205 LEU A O 1
ATOM 1715 N N . TRP A 1 203 ? 24.390 72.906 96.441 1.00 9.38 206 TRP A N 1
ATOM 1716 C CA . TRP A 1 203 ? 24.247 73.335 97.836 1.00 9.37 206 TRP A CA 1
ATOM 1717 C C . TRP A 1 203 ? 23.062 74.219 98.186 1.00 8.88 206 TRP A C 1
ATOM 1718 O O . TRP A 1 203 ? 22.713 74.292 99.368 1.00 9.72 206 TRP A O 1
ATOM 1729 N N . SER A 1 204 ? 22.476 74.952 97.232 1.00 8.84 207 SER A N 1
ATOM 1730 C CA . SER A 1 204 ? 21.475 75.962 97.622 1.00 9.36 207 SER A CA 1
ATOM 1731 C C . SER A 1 204 ? 20.147 75.326 98.045 1.00 9.38 207 SER A C 1
ATOM 1732 O O . SER A 1 204 ? 19.902 74.145 97.759 1.00 9.66 207 SER A O 1
ATOM 1735 N N . ASP A 1 205 ? 19.298 76.103 98.728 1.00 9.41 208 ASP A N 1
ATOM 1736 C CA . ASP A 1 205 ? 18.003 75.616 99.214 1.00 9.23 208 ASP A CA 1
ATOM 1737 C C . ASP A 1 205 ? 16.937 76.659 98.968 1.00 8.94 208 ASP A C 1
ATOM 1738 O O . ASP A 1 205 ? 17.183 77.861 99.106 1.00 9.82 208 ASP A O 1
ATOM 1743 N N . PRO A 1 206 ? 15.710 76.212 98.699 1.00 9.17 209 PRO A N 1
ATOM 1744 C CA . PRO A 1 206 ? 14.576 77.140 98.667 1.00 10.37 209 PRO A CA 1
ATOM 1745 C C . PRO A 1 206 ? 14.214 77.573 100.088 1.00 10.88 209 PRO A C 1
ATOM 1746 O O . PRO A 1 206 ? 14.449 76.821 101.039 1.00 12.73 209 PRO A O 1
ATOM 1750 N N . ASP A 1 207 ? 13.621 78.750 100.232 1.00 10.93 210 ASP A N 1
ATOM 1751 C CA . ASP A 1 207 ? 13.227 79.248 101.551 1.00 11.01 210 ASP A CA 1
ATOM 1752 C C . ASP A 1 207 ? 12.016 80.163 101.370 1.00 12.45 210 ASP A C 1
ATOM 1753 O O . ASP A 1 207 ? 12.090 81.161 100.644 1.00 15.22 210 ASP A O 1
ATOM 1758 N N . LYS A 1 208 ? 10.916 79.840 102.047 1.00 15.05 211 LYS A N 1
ATOM 1759 C CA . LYS A 1 208 ? 9.674 80.604 101.901 1.00 18.26 211 LYS A CA 1
ATOM 1760 C C . LYS A 1 208 ? 9.772 82.040 102.416 1.00 17.38 211 LYS A C 1
ATOM 1761 O O . LYS A 1 208 ? 8.973 82.888 102.029 1.00 22.22 211 LYS A O 1
ATOM 1764 N N . ASP A 1 209 ? 10.732 82.310 103.293 1.00 13.47 212 ASP A N 1
ATOM 1765 C CA . ASP A 1 209 ? 10.830 83.633 103.912 1.00 14.32 212 ASP A CA 1
ATOM 1766 C C . ASP A 1 209 ? 11.833 84.570 103.245 1.00 15.06 212 ASP A C 1
ATOM 1767 O O . ASP A 1 209 ? 11.959 85.724 103.618 1.00 19.59 212 ASP A O 1
ATOM 1772 N N A VAL A 1 210 ? 12.528 84.065 102.241 0.56 15.00 213 VAL A N 1
ATOM 1773 N N B VAL A 1 210 ? 12.585 84.074 102.278 0.44 12.00 213 VAL A N 1
ATOM 1774 C CA A VAL A 1 210 ? 13.531 84.854 101.548 0.56 12.68 213 VAL A CA 1
ATOM 1775 C CA B VAL A 1 210 ? 13.573 84.924 101.632 0.44 12.86 213 VAL A CA 1
ATOM 1776 C C A VAL A 1 210 ? 12.890 85.557 100.363 0.56 12.53 213 VAL A C 1
ATOM 1777 C C B VAL A 1 210 ? 12.970 85.538 100.368 0.44 13.85 213 VAL A C 1
ATOM 1778 O O A VAL A 1 210 ? 12.063 84.980 99.655 0.56 14.96 213 VAL A O 1
ATOM 1779 O O B VAL A 1 210 ? 12.242 84.881 99.621 0.44 16.96 213 VAL A O 1
ATOM 1786 N N . LEU A 1 211 ? 13.255 86.816 100.154 1.00 14.02 214 LEU A N 1
ATOM 1787 C CA . LEU A 1 211 ? 12.667 87.576 99.056 1.00 18.18 214 LEU A CA 1
ATOM 1788 C C . LEU A 1 211 ? 13.229 87.188 97.675 1.00 23.23 214 LEU A C 1
ATOM 1789 O O . LEU A 1 211 ? 12.484 86.857 96.755 1.00 28.46 214 LEU A O 1
ATOM 1794 N N . GLY A 1 212 ? 14.543 87.240 97.560 1.00 16.80 215 GLY A N 1
ATOM 1795 C CA . GLY A 1 212 ? 15.301 86.938 96.356 1.00 13.82 215 GLY A CA 1
ATOM 1796 C C . GLY A 1 212 ? 16.339 85.898 96.735 1.00 12.04 215 GLY A C 1
ATOM 1797 O O . GLY A 1 212 ? 16.013 84.729 96.894 1.00 13.60 215 GLY A O 1
ATOM 1798 N N . TRP A 1 213 ? 17.581 86.337 96.918 1.00 13.30 216 TRP A N 1
ATOM 1799 C CA . TRP A 1 213 ? 18.674 85.500 97.401 1.00 12.38 216 TRP A CA 1
ATOM 1800 C C . TRP A 1 213 ? 19.001 85.857 98.832 1.00 13.51 216 TRP A C 1
ATOM 1801 O O . TRP A 1 213 ? 19.007 87.035 99.201 1.00 18.33 216 TRP A O 1
ATOM 1812 N N . GLY A 1 214 ? 19.313 84.853 99.637 1.00 11.70 217 GLY A N 1
ATOM 1813 C CA . GLY A 1 214 ? 19.637 85.124 101.020 1.00 14.02 217 GLY A CA 1
ATOM 1814 C C . GLY A 1 214 ? 20.696 84.230 101.582 1.00 12.84 217 GLY A C 1
ATOM 1815 O O . GLY A 1 214 ? 21.173 83.286 100.930 1.00 11.85 217 GLY A O 1
ATOM 1816 N N . GLU A 1 215 ? 21.027 84.521 102.833 1.00 15.50 218 GLU A N 1
ATOM 1817 C CA . GLU A 1 215 ? 21.930 83.718 103.630 1.00 16.44 218 GLU A CA 1
ATOM 1818 C C . GLU A 1 215 ? 21.505 82.260 103.665 1.00 14.14 218 GLU A C 1
ATOM 1819 O O . GLU A 1 215 ? 20.299 81.956 103.723 1.00 15.38 218 GLU A O 1
ATOM 1825 N N . ASN A 1 216 ? 22.473 81.346 103.579 1.00 14.00 219 ASN A N 1
ATOM 1826 C CA . ASN A 1 216 ? 22.198 79.930 103.825 1.00 11.59 219 ASN A CA 1
ATOM 1827 C C . ASN A 1 216 ? 22.996 79.534 105.061 1.00 11.18 219 ASN A C 1
ATOM 1828 O O . ASN A 1 216 ? 24.231 79.582 105.061 1.00 12.36 219 ASN A O 1
ATOM 1833 N N . ASP A 1 217 ? 22.304 79.147 106.122 1.00 11.92 220 ASP A N 1
ATOM 1834 C CA . ASP A 1 217 ? 23.016 78.888 107.374 1.00 13.57 220 ASP A CA 1
ATOM 1835 C C . ASP A 1 217 ? 23.736 77.512 107.399 1.00 11.66 220 ASP A C 1
ATOM 1836 O O . ASP A 1 217 ? 24.351 77.144 108.390 1.00 12.83 220 ASP A O 1
ATOM 1841 N N . ARG A 1 218 ? 23.766 76.813 106.256 1.00 10.74 221 ARG A N 1
ATOM 1842 C CA . ARG A 1 218 ? 24.758 75.754 106.069 1.00 11.81 221 ARG A CA 1
ATOM 1843 C C . ARG A 1 218 ? 26.180 76.323 106.087 1.00 11.77 221 ARG A C 1
ATOM 1844 O O . ARG A 1 218 ? 27.139 75.563 106.259 1.00 14.00 221 ARG A O 1
ATOM 1852 N N . GLY A 1 219 ? 26.318 77.632 105.862 1.00 11.08 222 GLY A N 1
ATOM 1853 C CA . GLY A 1 219 ? 27.622 78.270 105.773 1.00 12.50 222 GLY A CA 1
ATOM 1854 C C . GLY A 1 219 ? 28.241 78.162 104.388 1.00 12.24 222 GLY A C 1
ATOM 1855 O O . GLY A 1 219 ? 29.426 78.457 104.203 1.00 15.05 222 GLY A O 1
ATOM 1856 N N . VAL A 1 220 ? 27.422 77.751 103.419 1.00 12.40 223 VAL A N 1
ATOM 1857 C CA . VAL A 1 220 ? 27.813 77.566 102.027 1.00 12.67 223 VAL A CA 1
ATOM 1858 C C . VAL A 1 220 ? 26.620 78.020 101.190 1.00 10.36 223 VAL A C 1
ATOM 1859 O O . VAL A 1 220 ? 25.487 77.740 101.546 1.00 12.10 223 VAL A O 1
ATOM 1863 N N . SER A 1 221 ? 26.871 78.681 100.061 1.00 10.44 224 SER A N 1
ATOM 1864 C CA . SER A 1 221 ? 25.827 78.960 99.077 1.00 9.76 224 SER A CA 1
ATOM 1865 C C . SER A 1 221 ? 24.719 79.886 99.618 1.00 10.18 224 SER A C 1
ATOM 1866 O O . SER A 1 221 ? 24.987 80.741 100.478 1.00 11.45 224 SER A O 1
ATOM 1869 N N . PHE A 1 222 ? 23.502 79.739 99.094 1.00 9.63 225 PHE A N 1
ATOM 1870 C CA . PHE A 1 222 ? 22.415 80.701 99.265 1.00 9.42 225 PHE A CA 1
ATOM 1871 C C . PHE A 1 222 ? 21.113 79.977 99.531 1.00 8.90 225 PHE A C 1
ATOM 1872 O O . PHE A 1 222 ? 20.973 78.787 99.218 1.00 9.57 225 PHE A O 1
ATOM 1880 N N . THR A 1 223 ? 20.148 80.730 100.058 1.00 10.00 226 THR A N 1
ATOM 1881 C CA . THR A 1 223 ? 18.751 80.378 99.939 1.00 9.51 226 THR A CA 1
ATOM 1882 C C . THR A 1 223 ? 18.129 81.217 98.822 1.00 10.09 226 THR A C 1
ATOM 1883 O O . THR A 1 223 ? 18.630 82.305 98.482 1.00 10.83 226 THR A O 1
ATOM 1887 N N . PHE A 1 224 ? 17.023 80.735 98.271 1.00 10.05 227 PHE A N 1
ATOM 1888 C CA . PHE A 1 224 ? 16.306 81.480 97.237 1.00 10.98 227 PHE A CA 1
ATOM 1889 C C . PHE A 1 224 ? 14.803 81.363 97.443 1.00 10.83 227 PHE A C 1
ATOM 1890 O O . PHE A 1 224 ? 14.308 80.345 97.923 1.00 11.09 227 PHE A O 1
ATOM 1898 N N . GLY A 1 225 ? 14.090 82.431 97.093 1.00 11.52 228 GLY A N 1
ATOM 1899 C CA . GLY A 1 225 ? 12.658 82.501 97.313 1.00 13.07 228 GLY A CA 1
ATOM 1900 C C . GLY A 1 225 ? 11.820 82.042 96.134 1.00 11.36 228 GLY A C 1
ATOM 1901 O O . GLY A 1 225 ? 12.321 81.720 95.040 1.00 12.43 228 GLY A O 1
ATOM 1902 N N . ALA A 1 226 ? 10.513 82.041 96.365 1.00 13.46 229 ALA A N 1
ATOM 1903 C CA . ALA A 1 226 ? 9.552 81.614 95.362 1.00 14.02 229 ALA A CA 1
ATOM 1904 C C . ALA A 1 226 ? 9.622 82.470 94.091 1.00 14.26 229 ALA A C 1
ATOM 1905 O O . ALA A 1 226 ? 9.446 81.951 92.975 1.00 15.69 229 ALA A O 1
ATOM 1907 N N . GLU A 1 227 ? 9.863 83.770 94.241 1.00 15.20 230 GLU A N 1
ATOM 1908 C CA . GLU A 1 227 ? 9.917 84.638 93.065 1.00 17.94 230 GLU A CA 1
ATOM 1909 C C . GLU A 1 227 ? 11.104 84.313 92.157 1.00 15.24 230 GLU A C 1
ATOM 1910 O O . GLU A 1 227 ? 11.005 84.396 90.922 1.00 15.97 230 GLU A O 1
ATOM 1916 N N . VAL A 1 228 ? 12.224 83.919 92.763 1.00 13.49 231 VAL A N 1
ATOM 1917 C CA . VAL A 1 228 ? 13.379 83.482 91.985 1.00 13.86 231 VAL A CA 1
ATOM 1918 C C . VAL A 1 228 ? 13.029 82.244 91.161 1.00 12.40 231 VAL A C 1
ATOM 1919 O O . VAL A 1 228 ? 13.372 82.153 89.977 1.00 13.41 231 VAL A O 1
ATOM 1923 N N . VAL A 1 229 ? 12.315 81.297 91.767 1.00 12.19 232 VAL A N 1
ATOM 1924 C CA . VAL A 1 229 ? 11.895 80.103 91.038 1.00 12.31 232 VAL A CA 1
ATOM 1925 C C . VAL A 1 229 ? 11.005 80.469 89.846 1.00 12.42 232 VAL A C 1
ATOM 1926 O O . VAL A 1 229 ? 11.233 80.003 88.721 1.00 14.02 232 VAL A O 1
ATOM 1930 N N . ALA A 1 230 ? 10.000 81.314 90.084 1.00 13.73 233 ALA A N 1
ATOM 1931 C CA . ALA A 1 230 ? 9.078 81.700 89.010 1.00 15.20 233 ALA A CA 1
ATOM 1932 C C . ALA A 1 230 ? 9.822 82.378 87.866 1.00 14.91 233 ALA A C 1
ATOM 1933 O O . ALA A 1 230 ? 9.569 82.090 86.686 1.00 16.71 233 ALA A O 1
ATOM 1935 N N . LYS A 1 231 ? 10.738 83.280 88.203 1.00 14.72 234 LYS A N 1
ATOM 1936 C CA . LYS A 1 231 ? 11.466 84.028 87.167 1.00 16.07 234 LYS A CA 1
ATOM 1937 C C . LYS A 1 231 ? 12.367 83.098 86.353 1.00 15.64 234 LYS A C 1
ATOM 1938 O O . LYS A 1 231 ? 12.477 83.223 85.125 1.00 16.61 234 LYS A O 1
ATOM 1944 N N . PHE A 1 232 ? 13.013 82.162 87.042 1.00 15.06 235 PHE A N 1
ATOM 1945 C CA . PHE A 1 232 ? 13.887 81.200 86.388 1.00 13.85 235 PHE A CA 1
ATOM 1946 C C . PHE A 1 232 ? 13.093 80.326 85.404 1.00 12.93 235 PHE A C 1
ATOM 1947 O O . PHE A 1 232 ? 13.504 80.130 84.243 1.00 13.82 235 PHE A O 1
ATOM 1955 N N . LEU A 1 233 ? 11.963 79.798 85.855 1.00 13.13 236 LEU A N 1
ATOM 1956 C CA . LEU A 1 233 ? 11.156 78.930 84.995 1.00 13.74 236 LEU A CA 1
ATOM 1957 C C . LEU A 1 233 ? 10.675 79.713 83.768 1.00 14.86 236 LEU A C 1
ATOM 1958 O O . LEU A 1 233 ? 10.722 79.218 82.640 1.00 15.65 236 LEU A O 1
ATOM 1963 N N . HIS A 1 234 ? 10.213 80.937 83.976 1.00 15.00 237 HIS A N 1
ATOM 1964 C CA . HIS A 1 234 ? 9.684 81.709 82.857 1.00 17.36 237 HIS A CA 1
ATOM 1965 C C . HIS A 1 234 ? 10.779 82.042 81.853 1.00 16.75 237 HIS A C 1
ATOM 1966 O O . HIS A 1 234 ? 10.572 81.962 80.632 1.00 19.45 237 HIS A O 1
ATOM 1973 N N . LYS A 1 235 ? 11.949 82.421 82.360 1.00 16.08 238 LYS A N 1
ATOM 1974 C CA A LYS A 1 235 ? 13.066 82.806 81.503 0.22 17.05 238 LYS A CA 1
ATOM 1975 C CA B LYS A 1 235 ? 13.065 82.809 81.500 0.78 16.90 238 LYS A CA 1
ATOM 1976 C C . LYS A 1 235 ? 13.501 81.665 80.585 1.00 16.40 238 LYS A C 1
ATOM 1977 O O . LYS A 1 235 ? 13.824 81.882 79.407 1.00 19.81 238 LYS A O 1
ATOM 1988 N N . HIS A 1 236 ? 13.483 80.447 81.116 1.00 15.33 239 HIS A N 1
ATOM 1989 C CA . HIS A 1 236 ? 13.996 79.290 80.396 1.00 15.01 239 HIS A CA 1
ATOM 1990 C C . HIS A 1 236 ? 12.923 78.388 79.803 1.00 15.52 239 HIS A C 1
ATOM 1991 O O . HIS A 1 236 ? 13.248 77.323 79.291 1.00 17.47 239 HIS A O 1
ATOM 1998 N N . ASP A 1 237 ? 11.666 78.829 79.880 1.00 15.39 240 ASP A N 1
ATOM 1999 C CA A ASP A 1 237 ? 10.537 78.054 79.358 0.49 15.24 240 ASP A CA 1
ATOM 2000 C CA B ASP A 1 237 ? 10.517 78.069 79.391 0.51 15.30 240 ASP A CA 1
ATOM 2001 C C . ASP A 1 237 ? 10.490 76.663 79.993 1.00 14.45 240 ASP A C 1
ATOM 2002 O O . ASP A 1 237 ? 10.239 75.671 79.307 1.00 15.78 240 ASP A O 1
ATOM 2011 N N . LEU A 1 238 ? 10.741 76.596 81.297 1.00 13.99 241 LEU A N 1
ATOM 2012 C CA . LEU A 1 238 ? 10.676 75.341 82.053 1.00 13.12 241 LEU A CA 1
ATOM 2013 C C . LEU A 1 238 ? 9.408 75.296 82.888 1.00 13.21 241 LEU A C 1
ATOM 2014 O O . LEU A 1 238 ? 8.811 76.340 83.164 1.00 14.78 241 LEU A O 1
ATOM 2019 N N . ASP A 1 239 ? 9.014 74.098 83.321 1.00 12.44 242 ASP A N 1
ATOM 2020 C CA . ASP A 1 239 ? 7.803 73.936 84.133 1.00 12.85 242 ASP A CA 1
ATOM 2021 C C . ASP A 1 239 ? 8.067 73.595 85.591 1.00 12.46 242 ASP A C 1
ATOM 2022 O O . ASP A 1 239 ? 7.214 73.856 86.442 1.00 14.53 242 ASP A O 1
ATOM 2027 N N . LEU A 1 240 ? 9.212 72.975 85.879 1.00 11.85 243 LEU A N 1
ATOM 2028 C CA . LEU A 1 240 ? 9.437 72.420 87.206 1.00 11.48 243 LEU A CA 1
ATOM 2029 C C . LEU A 1 240 ? 10.926 72.335 87.488 1.00 11.78 243 LEU A C 1
ATOM 2030 O O . LEU A 1 240 ? 11.709 72.000 86.600 1.00 12.28 243 LEU A O 1
ATOM 2035 N N . ILE A 1 241 ? 11.303 72.657 88.730 1.00 11.73 244 ILE A N 1
ATOM 2036 C CA A ILE A 1 241 ? 12.622 72.329 89.257 0.68 11.04 244 ILE A CA 1
ATOM 2037 C CA B ILE A 1 241 ? 12.619 72.345 89.270 0.32 10.91 244 ILE A CA 1
ATOM 2038 C C . ILE A 1 241 ? 12.481 71.116 90.168 1.00 10.72 244 ILE A C 1
ATOM 2039 O O . ILE A 1 241 ? 11.604 71.076 91.041 1.00 11.79 244 ILE A O 1
ATOM 2048 N N . CYS A 1 242 ? 13.342 70.127 89.962 1.00 10.53 245 CYS A N 1
ATOM 2049 C CA . CYS A 1 242 ? 13.342 68.931 90.796 1.00 10.73 245 CYS A CA 1
ATOM 2050 C C . CYS A 1 242 ? 14.724 68.820 91.442 1.00 9.52 245 CYS A C 1
ATOM 2051 O O . CYS A 1 242 ? 15.747 68.784 90.748 1.00 11.49 245 CYS A O 1
ATOM 2054 N N . ARG A 1 243 ? 14.757 68.787 92.767 1.00 9.52 246 ARG A N 1
ATOM 2055 C CA . ARG A 1 243 ? 16.027 68.816 93.497 1.00 9.23 246 ARG A CA 1
ATOM 2056 C C . ARG A 1 243 ? 15.900 67.939 94.747 1.00 9.04 246 ARG A C 1
ATOM 2057 O O . ARG A 1 243 ? 14.841 67.351 94.987 1.00 9.91 246 ARG A O 1
ATOM 2065 N N . ALA A 1 244 ? 16.970 67.837 95.527 1.00 9.44 247 ALA A N 1
ATOM 2066 C CA . ALA A 1 244 ? 17.009 66.916 96.661 1.00 9.57 247 ALA A CA 1
ATOM 2067 C C . ALA A 1 244 ? 17.548 67.680 97.884 1.00 9.49 247 ALA A C 1
ATOM 2068 O O . ALA A 1 244 ? 17.030 68.765 98.166 1.00 9.86 247 ALA A O 1
ATOM 2070 N N . HIS A 1 245 ? 18.513 67.114 98.631 1.00 9.44 248 HIS A N 1
ATOM 2071 C CA . HIS A 1 245 ? 19.382 67.906 99.547 1.00 9.71 248 HIS A CA 1
ATOM 2072 C C . HIS A 1 245 ? 18.791 68.240 100.921 1.00 9.22 248 HIS A C 1
ATOM 2073 O O . HIS A 1 245 ? 19.536 68.676 101.788 1.00 10.97 248 HIS A O 1
ATOM 2080 N N . GLN A 1 246 ? 17.485 68.052 101.125 1.00 9.71 249 GLN A N 1
ATOM 2081 C CA . GLN A 1 246 ? 16.852 68.300 102.433 1.00 9.54 249 GLN A CA 1
ATOM 2082 C C . GLN A 1 246 ? 15.880 67.190 102.762 1.00 9.67 249 GLN A C 1
ATOM 2083 O O . GLN A 1 246 ? 15.139 66.724 101.896 1.00 10.57 249 GLN A O 1
ATOM 2089 N N . VAL A 1 247 ? 15.877 66.757 104.019 1.00 10.16 250 VAL A N 1
ATOM 2090 C CA . VAL A 1 247 ? 14.918 65.762 104.471 1.00 10.53 250 VAL A CA 1
ATOM 2091 C C . VAL A 1 247 ? 13.524 66.355 104.438 1.00 11.20 250 VAL A C 1
ATOM 2092 O O . VAL A 1 247 ? 13.298 67.461 104.945 1.00 13.17 250 VAL A O 1
ATOM 2096 N N . VAL A 1 248 ? 12.588 65.630 103.827 1.00 11.21 251 VAL A N 1
ATOM 2097 C CA . VAL A 1 248 ? 11.195 66.047 103.785 1.00 11.44 251 VAL A CA 1
ATOM 2098 C C . VAL A 1 248 ? 10.341 64.882 104.276 1.00 12.35 251 VAL A C 1
ATOM 2099 O O . VAL A 1 248 ? 10.566 63.717 103.901 1.00 12.97 251 VAL A O 1
ATOM 2103 N N . GLU A 1 249 ? 9.388 65.188 105.155 1.00 13.21 252 GLU A N 1
ATOM 2104 C CA . GLU A 1 249 ? 8.676 64.145 105.903 1.00 14.74 252 GLU A CA 1
ATOM 2105 C C . GLU A 1 249 ? 7.985 63.110 105.025 1.00 13.95 252 GLU A C 1
ATOM 2106 O O . GLU A 1 249 ? 7.982 61.918 105.347 1.00 14.10 252 GLU A O 1
ATOM 2112 N N . ASP A 1 250 ? 7.407 63.561 103.918 1.00 14.21 253 ASP A N 1
ATOM 2113 C CA . ASP A 1 250 ? 6.619 62.674 103.064 1.00 14.29 253 ASP A CA 1
ATOM 2114 C C . ASP A 1 250 ? 7.437 62.101 101.905 1.00 13.88 253 ASP A C 1
ATOM 2115 O O . ASP A 1 250 ? 6.885 61.451 101.024 1.00 15.48 253 ASP A O 1
ATOM 2120 N N . GLY A 1 251 ? 8.749 62.345 101.903 1.00 12.85 254 GLY A N 1
ATOM 2121 C CA . GLY A 1 251 ? 9.602 61.885 100.815 1.00 12.89 254 GLY A CA 1
ATOM 2122 C C . GLY A 1 251 ? 9.687 62.864 99.651 1.00 10.99 254 GLY A C 1
ATOM 2123 O O . GLY A 1 251 ? 10.686 62.897 98.930 1.00 11.80 254 GLY A O 1
ATOM 2124 N N . TYR A 1 252 ? 8.625 63.640 99.438 1.00 11.49 255 TYR A N 1
ATOM 2125 C CA . TYR A 1 252 ? 8.647 64.743 98.491 1.00 11.19 255 TYR A CA 1
ATOM 2126 C C . TYR A 1 252 ? 7.927 65.917 99.112 1.00 11.53 255 TYR A C 1
ATOM 2127 O O . TYR A 1 252 ? 7.072 65.746 99.987 1.00 13.07 255 TYR A O 1
ATOM 2136 N N . GLU A 1 253 ? 8.277 67.116 98.667 1.00 11.75 256 GLU A N 1
ATOM 2137 C CA A GLU A 1 253 ? 7.598 68.317 99.129 0.38 12.63 256 GLU A CA 1
ATOM 2138 C CA B GLU A 1 253 ? 7.629 68.325 99.147 0.62 11.55 256 GLU A CA 1
ATOM 2139 C C . GLU A 1 253 ? 7.660 69.395 98.071 1.00 11.11 256 GLU A C 1
ATOM 2140 O O . GLU A 1 253 ? 8.729 69.690 97.506 1.00 11.69 256 GLU A O 1
ATOM 2151 N N . PHE A 1 254 ? 6.509 69.993 97.794 1.00 11.95 257 PHE A N 1
ATOM 2152 C CA . PHE A 1 254 ? 6.430 71.084 96.828 1.00 11.95 257 PHE A CA 1
ATOM 2153 C C . PHE A 1 254 ? 6.826 72.418 97.460 1.00 12.50 257 PHE A C 1
ATOM 2154 O O . PHE A 1 254 ? 6.712 72.620 98.683 1.00 14.45 257 PHE A O 1
ATOM 2162 N N . PHE A 1 255 ? 7.254 73.338 96.605 1.00 12.26 258 PHE A N 1
ATOM 2163 C CA . PHE A 1 255 ? 7.577 74.700 96.984 1.00 11.94 258 PHE A CA 1
ATOM 2164 C C . PHE A 1 255 ? 7.097 75.606 95.853 1.00 12.87 258 PHE A C 1
ATOM 2165 O O . PHE A 1 255 ? 7.114 75.218 94.674 1.00 13.24 258 PHE A O 1
ATOM 2173 N N . ALA A 1 256 ? 6.656 76.813 96.207 1.00 13.88 259 ALA A N 1
ATOM 2174 C CA . ALA A 1 256 ? 6.259 77.817 95.218 1.00 15.34 259 ALA A CA 1
ATOM 2175 C C . ALA A 1 256 ? 5.150 77.315 94.278 1.00 15.30 259 ALA A C 1
ATOM 2176 O O . ALA A 1 256 ? 5.328 77.283 93.051 1.00 15.72 259 ALA A O 1
ATOM 2178 N N . LYS A 1 257 ? 4.006 76.924 94.836 1.00 17.26 260 LYS A N 1
ATOM 2179 C CA . LYS A 1 257 ? 2.854 76.487 93.999 1.00 20.51 260 LYS A CA 1
ATOM 2180 C C . LYS A 1 257 ? 3.211 75.427 92.926 1.00 25.40 260 LYS A C 1
ATOM 2181 O O . LYS A 1 257 ? 2.915 75.562 91.731 1.00 27.14 260 LYS A O 1
ATOM 2185 N N . ARG A 1 258 ? 3.859 74.386 93.402 1.00 19.98 261 ARG A N 1
ATOM 2186 C CA A ARG A 1 258 ? 4.282 73.230 92.602 0.53 16.00 261 ARG A CA 1
ATOM 2187 C CA B ARG A 1 258 ? 4.279 73.225 92.605 0.47 15.74 261 ARG A CA 1
ATOM 2188 C C . ARG A 1 258 ? 5.304 73.520 91.511 1.00 14.23 261 ARG A C 1
ATOM 2189 O O . ARG A 1 258 ? 5.521 72.690 90.627 1.00 15.22 261 ARG A O 1
ATOM 2204 N N . GLN A 1 259 ? 5.959 74.674 91.604 1.00 12.98 262 GLN A N 1
ATOM 2205 C CA . GLN A 1 259 ? 7.007 75.030 90.646 1.00 12.52 262 GLN A CA 1
ATOM 2206 C C . GLN A 1 259 ? 8.351 74.356 90.961 1.00 12.07 262 GLN A C 1
ATOM 2207 O O . GLN A 1 259 ? 9.221 74.242 90.090 1.00 12.33 262 GLN A O 1
ATOM 2213 N N . LEU A 1 260 ? 8.515 73.905 92.205 1.00 11.66 263 LEU A N 1
ATOM 2214 C CA . LEU A 1 260 ? 9.723 73.198 92.618 1.00 10.43 263 LEU A CA 1
ATOM 2215 C C . LEU A 1 260 ? 9.300 72.032 93.501 1.00 10.82 263 LEU A C 1
ATOM 2216 O O . LEU A 1 260 ? 8.319 72.124 94.254 1.00 11.40 263 LEU A O 1
ATOM 2221 N N . VAL A 1 261 ? 10.002 70.918 93.377 1.00 10.55 264 VAL A N 1
ATOM 2222 C CA . VAL A 1 261 ? 9.791 69.808 94.291 1.00 10.43 264 VAL A CA 1
ATOM 2223 C C . VAL A 1 261 ? 11.137 69.329 94.83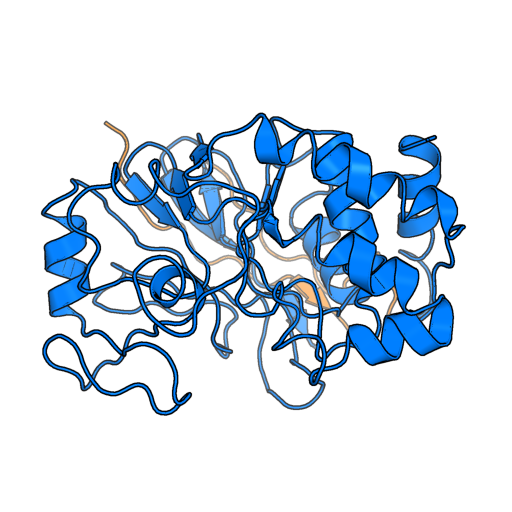1 1.00 9.86 264 VAL A C 1
ATOM 2224 O O . VAL A 1 261 ? 12.153 69.298 94.100 1.00 10.86 264 VAL A O 1
ATOM 2228 N N . THR A 1 262 ? 11.135 68.992 96.120 1.00 9.64 265 THR A N 1
ATOM 2229 C CA . THR A 1 262 ? 12.277 68.356 96.788 1.00 9.65 265 THR A CA 1
ATOM 2230 C C . THR A 1 262 ? 11.995 66.874 96.958 1.00 9.78 265 THR A C 1
ATOM 2231 O O . THR A 1 262 ? 10.903 66.511 97.420 1.00 11.30 265 THR A O 1
ATOM 2235 N N . LEU A 1 263 ? 12.956 66.029 96.570 1.00 9.55 266 LEU A N 1
ATOM 2236 C CA . LEU A 1 263 ? 12.879 64.581 96.775 1.00 10.55 266 LEU A CA 1
ATOM 2237 C C . LEU A 1 263 ? 13.961 64.147 97.730 1.00 10.09 266 LEU A C 1
ATOM 2238 O O . LEU A 1 263 ? 15.113 64.561 97.592 1.00 11.71 266 LEU A O 1
ATOM 2243 N N . PHE A 1 264 ? 13.616 63.281 98.672 1.00 10.43 267 PHE A N 1
ATOM 2244 C CA . PHE A 1 264 ? 14.611 62.710 99.561 1.00 10.19 267 PHE A CA 1
ATOM 2245 C C . PHE A 1 264 ? 14.246 61.241 99.652 1.00 11.63 267 PHE A C 1
ATOM 2246 O O . PHE A 1 264 ? 13.101 60.894 99.999 1.00 13.46 267 PHE A O 1
ATOM 2254 N N . SER A 1 265 ? 15.195 60.362 99.322 1.00 10.89 268 SER A N 1
ATOM 2255 C CA . SER A 1 265 ? 14.837 58.971 99.063 1.00 11.25 268 SER A CA 1
ATOM 2256 C C . SER A 1 265 ? 15.327 57.996 100.102 1.00 13.56 268 SER A C 1
ATOM 2257 O O . SER A 1 265 ? 15.134 56.806 99.936 1.00 24.20 268 SER A O 1
ATOM 2260 N N . ALA A 1 266 ? 15.906 58.472 101.189 1.00 11.18 269 ALA A N 1
ATOM 2261 C CA . ALA A 1 266 ? 16.397 57.622 102.273 1.00 12.45 269 ALA A CA 1
ATOM 2262 C C . ALA A 1 266 ? 15.401 57.702 103.435 1.00 12.82 269 ALA A C 1
ATOM 2263 O O . ALA A 1 266 ? 15.412 58.667 104.202 1.00 14.04 269 ALA A O 1
ATOM 2265 N N . PRO A 1 267 ? 14.526 56.699 103.571 1.00 11.98 270 PRO A N 1
ATOM 2266 C CA . PRO A 1 267 ? 13.505 56.741 104.629 1.00 12.43 270 PRO A CA 1
ATOM 2267 C C . PRO A 1 267 ? 14.130 56.651 106.013 1.00 12.20 270 PRO A C 1
ATOM 2268 O O . PRO A 1 267 ? 15.216 56.075 106.173 1.00 12.84 270 PRO A O 1
ATOM 2272 N N . ASN A 1 268 ? 13.419 57.193 107.000 1.00 14.37 271 ASN A N 1
ATOM 2273 C CA A ASN A 1 268 ? 13.877 57.171 108.382 0.58 16.79 271 ASN A CA 1
ATOM 2274 C CA B ASN A 1 268 ? 13.886 57.210 108.389 0.42 17.25 271 ASN A CA 1
ATOM 2275 C C . ASN A 1 268 ? 15.370 57.509 108.464 1.00 13.17 271 ASN A C 1
ATOM 2276 O O . ASN A 1 268 ? 16.178 56.742 109.025 1.00 14.57 271 ASN A O 1
ATOM 2285 N N . TYR A 1 269 ? 15.715 58.657 107.905 1.00 12.64 272 TYR A N 1
ATOM 2286 C CA . TYR A 1 269 ? 17.093 59.005 107.640 1.00 12.29 272 TYR A CA 1
ATOM 2287 C C . TYR A 1 269 ? 17.944 58.942 108.896 1.00 12.34 272 TYR A C 1
ATOM 2288 O O . TYR A 1 269 ? 17.603 59.554 109.914 1.00 13.01 272 TYR A O 1
ATOM 2297 N N . CYS A 1 270 ? 19.030 58.173 108.824 1.00 14.63 273 CYS A N 1
ATOM 2298 C CA . CYS A 1 270 ? 19.985 58.036 109.939 1.00 17.20 273 CYS A CA 1
ATOM 2299 C C . CYS A 1 270 ? 19.382 57.418 111.176 1.00 15.30 273 CYS A C 1
ATOM 2300 O O . CYS A 1 270 ? 19.985 57.478 112.244 1.00 18.70 273 CYS A O 1
ATOM 2303 N N . GLY A 1 271 ? 18.187 56.855 111.062 1.00 14.92 274 GLY A N 1
ATOM 2304 C CA . GLY A 1 271 ? 17.466 56.402 112.242 1.00 17.15 274 GLY A CA 1
ATOM 2305 C C . GLY A 1 271 ? 17.047 57.563 113.144 1.00 16.04 274 GLY A C 1
ATOM 2306 O O . GLY A 1 271 ? 16.665 57.348 114.293 1.00 21.41 274 GLY A O 1
ATOM 2307 N N . GLU A 1 272 ? 17.099 58.791 112.622 1.00 15.23 275 GLU A N 1
ATOM 2308 C CA . GLU A 1 272 ? 16.874 59.999 113.405 1.00 15.69 275 GLU A CA 1
ATOM 2309 C C . GLU A 1 272 ? 15.617 60.767 113.009 1.00 14.69 275 GLU A C 1
ATOM 2310 O O . GLU A 1 272 ? 15.071 61.495 113.815 1.00 17.53 275 GLU A O 1
ATOM 2316 N N . PHE A 1 273 ? 15.193 60.646 111.752 1.00 16.58 276 PHE A N 1
ATOM 2317 C CA . PHE A 1 273 ? 14.109 61.485 111.236 1.00 18.01 276 PHE A CA 1
ATOM 2318 C C . PHE A 1 273 ? 12.875 60.664 110.969 1.00 19.38 276 PHE A C 1
ATOM 2319 O O . PHE A 1 273 ? 12.966 59.450 110.727 1.00 19.63 276 PHE A O 1
ATOM 2327 N N . ASP A 1 274 ? 11.700 61.300 111.009 1.00 20.79 277 ASP A N 1
ATOM 2328 C CA . ASP A 1 274 ? 10.464 60.559 110.764 1.00 22.38 277 ASP A CA 1
ATOM 2329 C C . ASP A 1 274 ? 9.977 60.607 109.317 1.00 26.86 277 ASP A C 1
ATOM 2330 O O . ASP A 1 274 ? 8.807 60.896 109.067 1.00 42.18 277 ASP A O 1
ATOM 2335 N N . ASN A 1 275 ? 10.830 60.276 108.356 1.00 20.48 278 ASN A N 1
ATOM 2336 C CA . ASN A 1 275 ? 10.470 60.544 106.969 1.00 16.01 278 ASN A CA 1
ATOM 2337 C C . ASN A 1 275 ? 10.283 59.292 106.120 1.00 15.39 278 ASN A C 1
ATOM 2338 O O . ASN A 1 275 ? 10.929 58.270 106.325 1.00 15.99 278 ASN A O 1
ATOM 2343 N N . ALA A 1 276 ? 9.393 59.395 105.145 1.00 14.04 279 ALA A N 1
ATOM 2344 C CA . ALA A 1 276 ? 9.345 58.442 104.051 1.00 12.58 279 ALA A CA 1
ATOM 2345 C C . ALA A 1 276 ? 10.392 58.859 103.017 1.00 11.63 279 ALA A C 1
ATOM 2346 O O . ALA A 1 276 ? 10.906 59.981 103.053 1.00 12.67 279 ALA A O 1
ATOM 2348 N N . GLY A 1 277 ? 10.683 57.954 102.087 1.00 12.27 280 GLY A N 1
ATOM 2349 C CA . GLY A 1 277 ? 11.461 58.282 100.906 1.00 12.63 280 GLY A CA 1
ATOM 2350 C C . GLY A 1 277 ? 10.529 58.365 99.721 1.00 11.94 280 GLY A C 1
ATOM 2351 O O . GLY A 1 277 ? 9.473 57.736 99.730 1.00 14.59 280 GLY A O 1
ATOM 2352 N N . ALA A 1 278 ? 10.888 59.133 98.701 1.00 12.14 281 ALA A N 1
ATOM 2353 C CA . ALA A 1 278 ? 10.086 59.126 97.488 1.00 11.83 281 ALA A CA 1
ATOM 2354 C C . ALA A 1 278 ? 10.916 59.221 96.239 1.00 11.06 281 ALA A C 1
ATOM 2355 O O . ALA A 1 278 ? 12.046 59.736 96.258 1.00 12.41 281 ALA A O 1
ATOM 2357 N N A MET A 1 279 ? 10.351 58.746 95.138 0.60 12.48 282 MET A N 1
ATOM 2358 N N B MET A 1 279 ? 10.328 58.734 95.144 0.40 11.18 282 MET A N 1
ATOM 2359 C CA A MET A 1 279 ? 10.893 59.054 93.825 0.60 12.40 282 MET A CA 1
ATOM 2360 C CA B MET A 1 279 ? 10.832 58.921 93.785 0.40 10.01 282 MET A CA 1
ATOM 2361 C C A MET A 1 279 ? 9.784 59.658 92.991 0.60 11.79 282 MET A C 1
ATOM 2362 C C B MET A 1 279 ? 9.761 59.665 92.996 0.40 10.96 282 MET A C 1
ATOM 2363 O O A MET A 1 279 ? 8.604 59.437 93.258 0.60 12.39 282 MET A O 1
ATOM 2364 O O B MET A 1 279 ? 8.576 59.543 93.299 0.40 13.64 282 MET A O 1
ATOM 2373 N N . MET A 1 280 ? 10.163 60.430 91.985 1.00 10.63 283 MET A N 1
ATOM 2374 C CA . MET A 1 280 ? 9.191 61.027 91.080 1.00 10.72 283 MET A CA 1
ATOM 2375 C C . MET A 1 280 ? 9.238 60.282 89.746 1.00 11.08 283 MET A C 1
ATOM 2376 O O . MET A 1 280 ? 10.270 60.266 89.062 1.00 12.63 283 MET A O 1
ATOM 2381 N N . SER A 1 281 ? 8.131 59.642 89.392 1.00 11.25 284 SER A N 1
ATOM 2382 C CA . SER A 1 281 ? 8.033 58.929 88.124 1.00 11.84 284 SER A CA 1
ATOM 2383 C C . SER A 1 281 ? 7.443 59.868 87.089 1.00 12.98 284 SER A C 1
ATOM 2384 O O . SER A 1 281 ? 6.359 60.421 87.278 1.00 14.81 284 SER A O 1
ATOM 2387 N N . VAL A 1 282 ? 8.167 60.047 85.994 1.00 12.64 285 VAL A N 1
ATOM 2388 C CA . VAL A 1 282 ? 7.753 60.976 84.946 1.00 13.08 285 VAL A CA 1
ATOM 2389 C C . VAL A 1 282 ? 7.373 60.160 83.715 1.00 12.85 285 VAL A C 1
ATOM 2390 O O . VAL A 1 282 ? 8.210 59.438 83.184 1.00 15.13 285 VAL A O 1
ATOM 2394 N N . ASP A 1 283 ? 6.110 60.227 83.284 1.00 14.55 286 ASP A N 1
ATOM 2395 C CA . ASP A 1 283 ? 5.726 59.443 82.107 1.00 16.51 286 ASP A CA 1
ATOM 2396 C C . ASP A 1 283 ? 6.055 60.182 80.798 1.00 17.22 286 ASP A C 1
ATOM 2397 O O . ASP A 1 283 ? 6.561 61.313 80.817 1.00 16.48 286 ASP A O 1
ATOM 2402 N N A GLU A 1 284 ? 5.770 59.542 79.670 0.56 19.07 287 GLU A N 1
ATOM 2403 N N B GLU A 1 284 ? 5.789 59.545 79.665 0.44 19.29 287 GLU A N 1
ATOM 2404 C CA A GLU A 1 284 ? 6.157 60.079 78.371 0.56 19.46 287 GLU A CA 1
ATOM 2405 C CA B GLU A 1 284 ? 6.197 60.117 78.389 0.44 20.51 287 GLU A CA 1
ATOM 2406 C C A GLU A 1 284 ? 5.477 61.408 78.034 0.56 20.11 287 GLU A C 1
ATOM 2407 C C B GLU A 1 284 ? 5.545 61.478 78.125 0.44 20.43 287 GLU A C 1
ATOM 2408 O O A GLU A 1 284 ? 5.938 62.139 77.156 0.56 25.77 287 GLU A O 1
ATOM 2409 O O B GLU A 1 284 ? 6.107 62.311 77.410 0.44 22.66 287 GLU A O 1
ATOM 2420 N N . THR A 1 285 ? 4.375 61.706 78.719 1.00 20.05 288 THR A N 1
ATOM 2421 C CA . THR A 1 285 ? 3.658 62.971 78.537 1.00 19.70 288 THR A CA 1
ATOM 2422 C C . THR A 1 285 ? 4.084 64.036 79.548 1.00 19.01 288 THR A C 1
ATOM 2423 O O . THR A 1 285 ? 3.543 65.133 79.536 1.00 19.75 288 THR A O 1
ATOM 2427 N N . LEU A 1 286 ? 5.032 63.696 80.424 1.00 16.57 289 LEU A N 1
ATOM 2428 C CA . LEU A 1 286 ? 5.480 64.555 81.535 1.00 15.86 289 LEU A CA 1
ATOM 2429 C C . LEU A 1 286 ? 4.446 64.651 82.655 1.00 15.58 289 LEU A C 1
ATOM 2430 O O . LEU A 1 286 ? 4.442 65.610 83.439 1.00 15.51 289 LEU A O 1
ATOM 2435 N N . MET A 1 287 ? 3.588 63.642 82.760 1.00 15.89 290 MET A N 1
ATOM 2436 C CA . MET A 1 287 ? 2.776 63.516 83.956 1.00 15.43 290 MET A CA 1
ATOM 2437 C C . MET A 1 287 ? 3.632 62.890 85.051 1.00 14.48 290 MET A C 1
ATOM 2438 O O . MET A 1 287 ? 4.191 61.798 84.873 1.00 15.19 290 MET A O 1
ATOM 2443 N N . CYS A 1 288 ? 3.739 63.606 86.168 1.00 14.36 291 CYS A N 1
ATOM 2444 C CA . CYS A 1 288 ? 4.650 63.260 87.265 1.00 14.04 291 CYS A CA 1
ATOM 2445 C C . CYS A 1 288 ? 3.872 62.696 88.435 1.00 14.00 291 CYS A C 1
ATOM 2446 O O . CYS A 1 288 ? 2.909 63.317 88.907 1.00 14.91 291 CYS A O 1
ATOM 2449 N N . SER A 1 289 ? 4.293 61.524 88.904 1.00 13.17 292 SER A N 1
ATOM 2450 C CA . SER A 1 289 ? 3.668 60.872 90.053 1.00 13.11 292 SER A CA 1
ATOM 2451 C C . SER A 1 289 ? 4.732 60.612 91.115 1.00 12.69 292 SER A C 1
ATOM 2452 O O . SER A 1 289 ? 5.922 60.568 90.814 1.00 16.31 292 SER A O 1
ATOM 2455 N N . PHE A 1 290 ? 4.308 60.447 92.358 1.00 12.76 293 PHE A N 1
ATOM 2456 C CA . PHE A 1 290 ? 5.259 60.220 93.453 1.00 13.17 293 PHE A CA 1
ATOM 2457 C C . PHE A 1 290 ? 5.076 58.841 94.024 1.00 12.78 293 PHE A C 1
ATOM 2458 O O . PHE A 1 290 ? 3.974 58.481 94.430 1.00 14.57 293 PHE A O 1
ATOM 2466 N N . GLN A 1 291 ? 6.147 58.053 93.992 1.00 11.96 294 GLN A N 1
ATOM 2467 C CA . GLN A 1 291 ? 6.137 56.718 94.563 1.00 11.63 294 GLN A CA 1
ATOM 2468 C C . GLN A 1 291 ? 6.878 56.790 95.884 1.00 11.80 294 GLN A C 1
ATOM 2469 O O . GLN A 1 291 ? 8.073 57.126 95.939 1.00 12.95 294 GLN A O 1
ATOM 2475 N N . ILE A 1 292 ? 6.129 56.514 96.947 1.00 11.68 295 ILE A N 1
ATOM 2476 C CA A ILE A 1 292 ? 6.599 56.705 98.310 0.60 11.79 295 ILE A CA 1
ATOM 2477 C CA B ILE A 1 292 ? 6.572 56.698 98.324 0.40 11.83 295 ILE A CA 1
ATOM 2478 C C . ILE A 1 292 ? 6.950 55.362 98.944 1.00 12.34 295 ILE A C 1
ATOM 2479 O O . ILE A 1 292 ? 6.171 54.407 98.876 1.00 13.40 295 ILE A O 1
ATOM 2488 N N . LEU A 1 293 ? 8.129 55.310 99.552 1.00 12.05 296 LEU A N 1
ATOM 2489 C CA . LEU A 1 293 ? 8.601 54.147 100.290 1.00 12.85 296 LEU A CA 1
ATOM 2490 C C . LEU A 1 293 ? 8.544 54.510 101.778 1.00 12.83 296 LEU A C 1
ATOM 2491 O O . LEU A 1 293 ? 9.285 55.375 102.249 1.00 13.46 296 LEU A O 1
ATOM 2496 N N . LYS A 1 294 ? 7.628 53.870 102.493 1.00 14.45 297 LYS A N 1
ATOM 2497 C CA . LYS A 1 294 ? 7.253 54.301 103.836 1.00 15.81 297 LYS A CA 1
ATOM 2498 C C . LYS A 1 294 ? 7.522 53.208 104.859 1.00 15.88 297 LYS A C 1
ATOM 2499 O O . LYS A 1 294 ? 7.034 52.091 104.718 1.00 16.41 297 LYS A O 1
ATOM 2505 N N . PRO A 1 295 ? 8.278 53.533 105.912 1.00 18.10 298 PRO A N 1
ATOM 2506 C CA . PRO A 1 295 ? 8.481 52.528 106.962 1.00 19.20 298 PRO A CA 1
ATOM 2507 C C . PRO A 1 295 ? 7.198 52.274 107.764 1.00 19.80 298 PRO A C 1
ATOM 2508 O O . PRO A 1 295 ? 6.419 53.194 108.033 1.00 23.29 298 PRO A O 1
ATOM 2512 N N . ALA A 1 296 ? 6.978 51.022 108.141 1.00 21.10 299 ALA A N 1
ATOM 2513 C CA . ALA A 1 296 ? 5.807 50.670 108.943 1.00 23.21 299 ALA A CA 1
ATOM 2514 C C . ALA A 1 296 ? 5.792 51.400 110.283 1.00 28.11 299 ALA A C 1
ATOM 2515 O O . ALA A 1 296 ? 6.841 51.639 110.875 1.00 33.25 299 ALA A O 1
ATOM 2517 N N . ARG B 2 13 ? 1.900 69.641 72.595 1.00 40.36 390 ARG B N 1
ATOM 2518 C CA . ARG B 2 13 ? 3.142 69.985 73.276 1.00 37.48 390 ARG B CA 1
ATOM 2519 C C . ARG B 2 13 ? 3.154 69.398 74.673 1.00 36.01 390 ARG B C 1
ATOM 2520 O O . ARG B 2 13 ? 2.144 69.428 75.383 1.00 37.28 390 ARG B O 1
ATOM 2522 N N . LYS B 2 14 ? 4.300 68.861 75.074 1.00 31.77 391 LYS B N 1
ATOM 2523 C CA . LYS B 2 14 ? 4.426 68.299 76.408 1.00 27.98 391 LYS B CA 1
ATOM 2524 C C . LYS B 2 14 ? 4.544 69.391 77.475 1.00 26.95 391 LYS B C 1
ATOM 2525 O O . LYS B 2 14 ? 5.239 70.393 77.301 1.00 26.51 391 LYS B O 1
ATOM 2531 N N . ARG B 2 15 ? 3.841 69.183 78.580 1.00 22.10 392 ARG B N 1
ATOM 2532 C CA . ARG B 2 15 ? 3.831 70.115 79.695 1.00 21.45 392 ARG B CA 1
ATOM 2533 C C . ARG B 2 15 ? 3.747 69.268 80.950 1.00 17.53 392 ARG B C 1
ATOM 2534 O O . ARG B 2 15 ? 3.072 68.243 80.955 1.00 19.69 392 ARG B O 1
ATOM 2542 N N . VAL B 2 16 ? 4.403 69.704 82.022 1.00 16.55 393 VAL B N 1
ATOM 2543 C CA . VAL B 2 16 ? 4.326 68.986 83.287 1.00 14.95 393 VAL B CA 1
ATOM 2544 C C . VAL B 2 16 ? 2.919 69.045 83.868 1.00 15.59 393 VAL B C 1
ATOM 2545 O O . VAL B 2 16 ? 2.309 70.116 83.941 1.00 17.95 393 VAL B O 1
ATOM 2549 N N . THR B 2 17 ? 2.402 67.876 84.252 1.00 15.95 394 THR B N 1
ATOM 2550 C CA . THR B 2 17 ? 1.201 67.782 85.081 1.00 16.37 394 THR B CA 1
ATOM 2551 C C . THR B 2 17 ? 1.490 66.784 86.205 1.00 15.48 394 THR B C 1
ATOM 2552 O O . THR B 2 17 ? 2.519 66.110 86.189 1.00 15.27 394 THR B O 1
ATOM 2556 N N . PHE B 2 18 ? 0.589 66.699 87.179 1.00 16.70 395 PHE B N 1
ATOM 2557 C CA . PHE B 2 18 ? 0.773 65.774 88.290 1.00 15.88 395 PHE B CA 1
ATOM 2558 C C . PHE B 2 18 ? -0.324 64.729 88.349 1.00 18.36 395 PHE B C 1
ATOM 2559 O O . PHE B 2 18 ? -1.506 65.040 88.193 1.00 21.63 395 PHE B O 1
ATOM 2567 N N . GLY B 2 19 ? 0.080 63.477 88.542 1.00 18.46 396 GLY B N 1
ATOM 2568 C CA . GLY B 2 19 ? -0.846 62.360 88.564 1.00 20.28 396 GLY B CA 1
ATOM 2569 C C . GLY B 2 19 ? -1.539 62.211 89.900 1.00 19.04 396 GLY B C 1
ATOM 2570 O O . GLY B 2 19 ? -1.237 62.921 90.862 1.00 20.15 396 GLY B O 1
ATOM 2571 N N . GLU B 2 20 ? -2.478 61.275 89.961 1.00 21.12 397 GLU B N 1
ATOM 2572 C CA . GLU B 2 20 ? -3.152 60.971 91.210 1.00 22.17 397 GLU B CA 1
ATOM 2573 C C . GLU B 2 20 ? -2.162 60.466 92.257 1.00 18.97 397 GLU B C 1
ATOM 2574 O O . GLU B 2 20 ? -1.087 59.953 91.924 1.00 17.99 397 GLU B O 1
ATOM 2580 N N . ASP B 2 21 ? -2.521 60.621 93.523 1.00 19.62 398 ASP B N 1
ATOM 2581 C CA . ASP B 2 21 ? -1.713 60.066 94.601 1.00 18.33 398 ASP B CA 1
ATOM 2582 C C . ASP B 2 21 ? -1.640 58.547 94.486 1.00 18.30 398 ASP B C 1
ATOM 2583 O O . ASP B 2 21 ? -2.618 57.883 94.111 1.00 20.49 398 ASP B O 1
ATOM 2588 N N . LEU B 2 22 ? -0.478 58.003 94.817 1.00 16.21 399 LEU B N 1
ATOM 2589 C CA . LEU B 2 22 ? -0.276 56.565 94.830 1.00 16.06 399 LEU B CA 1
ATOM 2590 C C . LEU B 2 22 ? -0.048 56.105 96.258 1.00 14.34 399 LEU B C 1
ATOM 2591 O O . LEU B 2 22 ? 0.739 56.712 96.996 1.00 15.26 399 LEU B O 1
ATOM 2596 N N A SER B 2 23 ? -0.719 55.023 96.642 0.30 15.32 400 SER B N 1
ATOM 2597 N N B SER B 2 23 ? -0.723 55.028 96.647 0.27 15.47 400 SER B N 1
ATOM 2598 N N C SER B 2 23 ? -0.724 55.032 96.653 0.43 15.52 400 SER B N 1
ATOM 2599 C CA A SER B 2 23 ? -0.540 54.453 97.972 0.30 15.91 400 SER B CA 1
ATOM 2600 C CA B SER B 2 23 ? -0.560 54.463 97.981 0.27 16.13 400 SER B CA 1
ATOM 2601 C CA C SER B 2 23 ? -0.550 54.504 97.998 0.43 15.77 400 SER B CA 1
ATOM 2602 C C A SER B 2 23 ? 0.917 54.049 98.159 0.30 14.54 400 SER B C 1
ATOM 2603 C C B SER B 2 23 ? 0.890 54.026 98.170 0.27 15.31 400 SER B C 1
ATOM 2604 C C C SER B 2 23 ? 0.896 54.055 98.170 0.43 14.00 400 SER B C 1
ATOM 2605 O O A SER B 2 23 ? 1.550 53.552 97.232 0.30 14.57 400 SER B O 1
ATOM 2606 O O B SER B 2 23 ? 1.493 53.484 97.249 0.27 18.19 400 SER B O 1
ATOM 2607 O O C SER B 2 23 ? 1.506 53.538 97.238 0.43 14.03 400 SER B O 1
ATOM 2614 N N . PRO B 2 24 ? 1.463 54.277 99.358 1.00 15.01 401 PRO B N 1
ATOM 2615 C CA . PRO B 2 24 ? 2.882 53.956 99.558 1.00 15.11 401 PRO B CA 1
ATOM 2616 C C . PRO B 2 24 ? 3.206 52.460 99.567 1.00 14.28 401 PRO B C 1
ATOM 2617 O O . PRO B 2 24 ? 2.377 51.612 99.936 1.00 16.39 401 PRO B O 1
ATOM 2621 N N . GLU B 2 25 ? 4.432 52.142 99.163 1.00 14.13 402 GLU B N 1
ATOM 2622 C CA . GLU B 2 25 ? 4.989 50.822 99.410 1.00 13.89 402 GLU B CA 1
ATOM 2623 C C . GLU B 2 25 ? 5.480 50.842 100.842 1.00 13.46 402 GLU B C 1
ATOM 2624 O O . GLU B 2 25 ? 6.316 51.671 101.203 1.00 15.38 402 GLU B O 1
ATOM 2630 N N . VAL B 2 26 ? 4.935 49.961 101.679 1.00 14.80 403 VAL B N 1
ATOM 2631 C CA . VAL B 2 26 ? 5.269 49.941 103.105 1.00 15.14 403 VAL B CA 1
ATOM 2632 C C . VAL B 2 26 ? 6.242 48.812 103.386 1.00 14.49 403 VAL B C 1
ATOM 2633 O O . VAL B 2 26 ? 6.048 47.678 102.918 1.00 15.70 403 VAL B O 1
ATOM 2637 N N . PHE B 2 27 ? 7.272 49.112 104.171 1.00 15.02 404 PHE B N 1
ATOM 2638 C CA . PHE B 2 27 ? 8.288 48.121 104.485 1.00 15.36 404 PHE B CA 1
ATOM 2639 C C . PHE B 2 27 ? 8.627 48.119 105.963 1.00 15.81 404 PHE B C 1
ATOM 2640 O O . PHE B 2 27 ? 8.484 49.129 106.649 1.00 17.84 404 PHE B O 1
ATOM 2648 N N . ASP B 2 28 ? 9.092 46.974 106.440 1.00 17.11 405 ASP B N 1
ATOM 2649 C CA . ASP B 2 28 ? 9.620 46.840 107.789 1.00 19.50 405 ASP B CA 1
ATOM 2650 C C . ASP B 2 28 ? 11.135 46.883 107.668 1.00 18.89 405 ASP B C 1
ATOM 2651 O O . ASP B 2 28 ? 11.728 46.104 106.918 1.00 17.98 405 ASP B O 1
ATOM 2656 N N . GLU B 2 29 ? 11.766 47.776 108.421 1.00 21.07 406 GLU B N 1
ATOM 2657 C CA . GLU B 2 29 ? 13.216 47.948 108.345 1.00 21.72 406 GLU B CA 1
ATOM 2658 C C . GLU B 2 29 ? 13.990 46.657 108.635 1.00 18.84 406 GLU B C 1
ATOM 2659 O O . GLU B 2 29 ? 15.117 46.481 108.164 1.00 21.72 406 GLU B O 1
ATOM 2665 N N . SER B 2 30 ? 13.385 45.756 109.402 1.00 19.20 407 SER B N 1
ATOM 2666 C CA . SER B 2 30 ? 14.064 44.528 109.786 1.00 20.35 407 SER B CA 1
ATOM 2667 C C . SER B 2 30 ? 13.864 43.373 108.799 1.00 19.48 407 SER B C 1
ATOM 2668 O O . SER B 2 30 ? 14.485 42.319 108.953 1.00 21.89 407 SER B O 1
ATOM 2671 N N . LEU B 2 31 ? 13.014 43.568 107.790 1.00 16.87 408 LEU B N 1
ATOM 2672 C CA . LEU B 2 31 ? 12.707 42.516 106.827 1.00 17.17 408 LEU B CA 1
ATOM 2673 C C . LEU B 2 31 ? 13.548 42.649 105.565 1.00 15.88 408 LEU B C 1
ATOM 2674 O O . LEU B 2 31 ? 13.974 43.750 105.207 1.00 16.09 408 LEU B O 1
ATOM 2679 N N . PRO B 2 32 ? 13.771 41.525 104.868 1.00 16.02 409 PRO B N 1
ATOM 2680 C CA . PRO B 2 32 ? 14.538 41.588 103.618 1.00 15.96 409 PRO B CA 1
ATOM 2681 C C . PRO B 2 32 ? 13.945 42.568 102.611 1.00 14.69 409 PRO B C 1
ATOM 2682 O O . PRO B 2 32 ? 12.727 42.811 102.580 1.00 14.78 409 PRO B O 1
ATOM 2686 N N . ALA B 2 33 ? 14.813 43.108 101.771 1.00 14.10 410 ALA B N 1
ATOM 2687 C CA . ALA B 2 33 ? 14.418 44.076 100.756 1.00 14.76 410 ALA B CA 1
ATOM 2688 C C . ALA B 2 33 ? 13.464 43.505 99.725 1.00 14.31 410 ALA B C 1
ATOM 2689 O O . ALA B 2 33 ? 12.755 44.260 99.074 1.00 16.08 410 ALA B O 1
ATOM 2691 N N . ASN B 2 34 ? 13.434 42.183 99.577 1.00 13.08 411 ASN B N 1
ATOM 2692 C CA . ASN B 2 34 ? 12.536 41.585 98.591 1.00 13.89 411 ASN B CA 1
ATOM 2693 C C . ASN B 2 34 ? 11.192 41.123 99.161 1.00 14.75 411 ASN B C 1
ATOM 2694 O O . ASN B 2 34 ? 10.432 40.443 98.475 1.00 15.32 411 ASN B O 1
ATOM 2699 N N . THR B 2 35 ? 10.887 41.507 100.403 1.00 14.02 412 THR B N 1
ATOM 2700 C CA . THR B 2 35 ? 9.566 41.199 100.975 1.00 15.58 412 THR B CA 1
ATOM 2701 C C . THR B 2 35 ? 8.897 42.423 101.605 1.00 13.99 412 THR B C 1
ATOM 2702 O O . THR B 2 35 ? 8.843 42.553 102.830 1.00 15.87 412 THR B O 1
ATOM 2706 N N . PRO B 2 36 ? 8.354 43.322 100.769 1.00 15.39 413 PRO B N 1
ATOM 2707 C CA . PRO B 2 36 ? 7.644 44.490 101.308 1.00 15.38 413 PRO B CA 1
ATOM 2708 C C . PRO B 2 36 ? 6.388 44.061 102.071 1.00 15.00 413 PRO B C 1
ATOM 2709 O O . PRO B 2 36 ? 5.803 43.026 101.757 1.00 17.43 413 PRO B O 1
ATOM 2713 N N . LEU B 2 37 ? 5.970 44.854 103.047 1.00 15.82 414 LEU B N 1
ATOM 2714 C CA . LEU B 2 37 ? 4.763 44.555 103.823 1.00 17.29 414 LEU B CA 1
ATOM 2715 C C . LEU B 2 37 ? 3.502 44.817 103.013 1.00 18.71 414 LEU B C 1
ATOM 2716 O O . LEU B 2 37 ? 2.539 44.056 103.089 1.00 20.21 414 LEU B O 1
ATOM 2721 N N . ARG B 2 38 ? 3.504 45.908 102.253 1.00 18.04 415 ARG B N 1
ATOM 2722 C CA . ARG B 2 38 ? 2.360 46.267 101.428 1.00 18.02 415 ARG B CA 1
ATOM 2723 C C . ARG B 2 38 ? 2.859 46.866 100.130 1.00 17.08 415 ARG B C 1
ATOM 2724 O O . ARG B 2 38 ? 3.713 47.759 100.138 1.00 20.10 415 ARG B O 1
ATOM 2728 N N . LYS B 2 39 ? 2.343 46.381 99.008 1.00 16.84 416 LYS B N 1
ATOM 2729 C CA A LYS B 2 39 ? 2.727 46.910 97.700 0.41 16.93 416 LYS B CA 1
ATOM 2730 C CA B LYS B 2 39 ? 2.729 46.907 97.700 0.59 16.58 416 LYS B CA 1
ATOM 2731 C C . LYS B 2 39 ? 2.128 48.291 97.490 1.00 15.64 416 LYS B C 1
ATOM 2732 O O . LYS B 2 39 ? 0.933 48.504 97.721 1.00 19.42 416 LYS B O 1
ATOM 2743 N N . GLY B 2 40 ? 2.954 49.231 97.049 1.00 15.22 417 GLY B N 1
ATOM 2744 C CA . GLY B 2 40 ? 2.458 50.556 96.737 1.00 16.08 417 GLY B CA 1
ATOM 2745 C C . GLY B 2 40 ? 1.847 50.671 95.351 1.00 15.24 417 GLY B C 1
ATOM 2746 O O . GLY B 2 40 ? 1.981 49.781 94.494 1.00 16.33 417 GLY B O 1
ATOM 2747 N N . GLY B 2 41 ? 1.167 51.787 95.118 1.00 14.87 418 GLY B N 1
ATOM 2748 C CA . GLY B 2 41 ? 0.596 52.051 93.811 1.00 15.22 418 GLY B CA 1
ATOM 2749 C C . GLY B 2 41 ? 1.681 52.295 92.775 1.00 13.60 418 GLY B C 1
ATOM 2750 O O . GLY B 2 41 ? 2.751 52.809 93.080 1.00 14.95 418 GLY B O 1
ATOM 2751 N N . THR B 2 42 ? 1.399 51.950 91.529 1.00 14.68 419 THR B N 1
ATOM 2752 C CA . THR B 2 42 ? 2.322 52.225 90.438 1.00 15.72 419 THR B CA 1
ATOM 2753 C C . THR B 2 42 ? 1.617 53.081 89.394 1.00 17.34 419 THR B C 1
ATOM 2754 O O . THR B 2 42 ? 0.419 52.921 89.161 1.00 16.97 419 THR B O 1
ATOM 2758 N N . PRO B 2 43 ? 2.348 54.014 88.773 1.00 17.88 420 PRO B N 1
ATOM 2759 C CA . PRO B 2 43 ? 1.686 54.913 87.827 1.00 18.90 420 PRO B CA 1
ATOM 2760 C C . PRO B 2 43 ? 1.353 54.194 86.534 1.00 22.60 420 PRO B C 1
ATOM 2761 O O . PRO B 2 43 ? 2.019 53.234 86.145 1.00 27.88 420 PRO B O 1
ATOM 2765 N N . VAL B 2 44 ? 0.301 54.659 85.888 1.00 26.49 421 VAL B N 1
ATOM 2766 C CA . VAL B 2 44 ? -0.029 54.203 84.543 1.00 29.26 421 VAL B CA 1
ATOM 2767 C C . VAL B 2 44 ? -0.306 55.452 83.718 1.00 32.57 421 VAL B C 1
ATOM 2768 O O . VAL B 2 44 ? -0.702 56.487 84.254 1.00 35.23 421 VAL B O 1
ATOM 2772 N N . CYS B 2 45 ? -0.075 55.366 82.420 1.00 37.04 422 CYS B N 1
ATOM 2773 C CA A CYS B 2 45 ? -0.275 56.515 81.541 0.60 37.30 422 CYS B CA 1
ATOM 2774 C CA B CYS B 2 45 ? -0.271 56.509 81.532 0.40 37.88 422 CYS B CA 1
ATOM 2775 C C . CYS B 2 45 ? -1.740 56.927 81.435 1.00 37.04 422 CYS B C 1
ATOM 2776 O O . CYS B 2 45 ? -2.642 56.081 81.478 1.00 44.50 422 CYS B O 1
#

Foldseek 3Di:
DPLVVLLCQLCVCLVPDPDDDRADDLVVLLVLLVLLLVLLQVAFLAAEAEDQAKEFEAAAQRSNLVSVVCVQVPPPPVGFYEYQEHLHFLYDGSPSRVSNLSSSCNVPVRRYAYAYAPCLACVNVVPRPPCVNCPVSPRNVSVVSSNLSSLSHRAWYDYPLAETEGAADAAPPDDDVVVSRPDDDSDGQDQADGSQRSRHEEEDQPDDAWADDVVNGGTYGYLVNLVVVCVSSVYQAYEYEHDADAAQKDAHNVNRYMYGHAHACRSVPDNHWHWMWGQHNVRDTDIDTHHDD/DDDDDDDDDKADFAADPPDDPPDTPDDIGDDDD

GO terms:
  GO:0005515 protein binding (F, IDA)
  GO:0006470 protein dephosphorylation (P, IMP)
  GO:0004722 protein serine/threonine phosphatase activity (F, IDA)
  GO:0005634 nucleus (C, IDA)
  GO:0005730 nucleolus (C, IDA)
  GO:0005737 cytoplasm (C, IDA)
  GO:0005739 mitochondrion (C, IDA)
  GO:0072357 PTW/PP1 phosphatase complex (C, IDA)
  GO:0004722 protein serine/threonine phosphatase activity (F, IMP)
  GO:0042752 regulation of circadian rhythm (P, IMP)
  GO:0005515 protein binding (F, IPI)
  GO:0004721 phosphoprotein phosphatase activity (F, TAS)
  GO:0004722 protein serine/threonine phosphatase activity (F, TAS)
  GO:0005829 cytosol (C, TAS)
  GO:0000070 mitotic sister chromatid segregation (P, TAS)
  GO:0000165 MAPK cascade (P, TAS)
  GO:0000781 chromosome, telomeric region (C, IDA)
  GO:0005654 nucleoplasm (C, IDA)
  GO:0005829 cytosol (C, IDA)
  GO:0005737 cytoplasm (C, IPI)

Nearest PDB structures (foldseek):
  6obs-assembly1_A  TM=9.993E-01  e=4.988E-64  Homo sapiens
  7t0y-assembly2_C  TM=1.002E+00  e=3.497E-63  Homo sapiens
  7tvf-assembly2_C  TM=9.989E-01  e=1.255E-62  Homo sapiens
  6zeg-assembly1_A  TM=1.001E+00  e=6.899E-62  Homo sapiens
  6obr-assembly2_B  TM=9.950E-01  e=3.127E-62  Homo sapiens